Protein AF-A0A7C3KW05-F1 (afdb_monomer)

Structure (mmCIF, N/CA/C/O backbone):
data_AF-A0A7C3KW05-F1
#
_entry.id   AF-A0A7C3KW05-F1
#
loop_
_atom_site.group_PDB
_atom_site.id
_atom_site.type_symbol
_atom_site.label_atom_id
_atom_site.label_alt_id
_atom_site.label_comp_id
_atom_site.label_asym_id
_atom_site.label_entity_id
_atom_site.label_seq_id
_atom_site.pdbx_PDB_ins_code
_atom_site.Cartn_x
_atom_site.Cartn_y
_atom_site.Cartn_z
_atom_site.occupancy
_atom_site.B_iso_or_equiv
_atom_site.auth_seq_id
_atom_site.auth_comp_id
_atom_site.auth_asym_id
_atom_site.auth_atom_id
_atom_site.pdbx_PDB_model_num
ATOM 1 N N . ASN A 1 1 ? 26.009 -0.342 -23.716 1.00 66.12 1 ASN A N 1
ATOM 2 C CA . ASN A 1 1 ? 24.899 -1.171 -24.234 1.00 66.12 1 ASN A CA 1
ATOM 3 C C . ASN A 1 1 ? 24.280 -1.930 -23.082 1.00 66.12 1 ASN A C 1
ATOM 5 O O . ASN A 1 1 ? 25.010 -2.609 -22.369 1.00 66.12 1 ASN A O 1
ATOM 9 N N . GLY A 1 2 ? 22.978 -1.754 -22.867 1.00 68.50 2 GLY A N 1
ATOM 10 C CA . GLY A 1 2 ? 22.222 -2.475 -21.844 1.00 68.50 2 GLY A CA 1
ATOM 11 C C . GLY A 1 2 ? 21.650 -3.770 -22.413 1.00 68.50 2 GLY A C 1
ATOM 12 O O . GLY A 1 2 ? 21.321 -3.830 -23.600 1.00 68.50 2 GLY A O 1
ATOM 13 N N . ARG A 1 3 ? 21.542 -4.808 -21.581 1.00 71.31 3 ARG A N 1
ATOM 14 C CA . ARG A 1 3 ? 20.824 -6.042 -21.913 1.00 71.31 3 ARG A CA 1
ATOM 15 C C . ARG A 1 3 ? 19.870 -6.401 -20.783 1.00 71.31 3 ARG A C 1
ATOM 17 O O . ARG A 1 3 ? 20.248 -6.315 -19.619 1.00 71.31 3 ARG A O 1
ATOM 24 N N . TYR A 1 4 ? 18.662 -6.818 -21.134 1.00 70.81 4 TYR A N 1
ATOM 25 C CA . TYR A 1 4 ? 17.689 -7.379 -20.206 1.00 70.81 4 TYR A CA 1
ATOM 26 C C . TYR A 1 4 ? 16.946 -8.513 -20.907 1.00 70.81 4 TYR A C 1
ATOM 28 O O . TYR A 1 4 ? 16.178 -8.268 -21.835 1.00 70.81 4 TYR A O 1
ATOM 36 N N . ARG A 1 5 ? 17.186 -9.754 -20.466 1.00 75.31 5 ARG A N 1
ATOM 37 C CA . ARG A 1 5 ? 16.719 -10.965 -21.162 1.00 75.31 5 ARG A CA 1
ATOM 38 C C . ARG A 1 5 ? 17.145 -10.938 -22.643 1.00 75.31 5 ARG A C 1
ATOM 40 O O . ARG A 1 5 ? 18.327 -10.744 -22.921 1.00 75.31 5 ARG A O 1
ATOM 47 N N . GLU A 1 6 ? 16.213 -11.110 -23.575 1.00 78.69 6 GLU A N 1
ATOM 48 C CA . GLU A 1 6 ? 16.423 -11.024 -25.023 1.00 78.69 6 GLU A CA 1
ATOM 49 C C . GLU A 1 6 ? 16.608 -9.595 -25.563 1.00 78.69 6 GLU A C 1
ATOM 51 O O . GLU A 1 6 ? 17.027 -9.421 -26.707 1.00 78.69 6 GLU A O 1
ATOM 56 N N . LEU A 1 7 ? 16.328 -8.561 -24.764 1.00 78.31 7 LEU A N 1
ATOM 57 C CA . LEU A 1 7 ? 16.414 -7.173 -25.210 1.00 78.31 7 LEU A CA 1
ATOM 58 C C . LEU A 1 7 ? 17.849 -6.661 -25.092 1.00 78.31 7 LEU A C 1
ATOM 60 O O . LEU A 1 7 ? 18.446 -6.683 -24.014 1.00 78.31 7 LEU A O 1
ATOM 64 N N . ALA A 1 8 ? 18.384 -6.138 -26.192 1.00 80.75 8 ALA A N 1
ATOM 65 C CA . ALA A 1 8 ? 19.616 -5.360 -26.218 1.00 80.75 8 ALA A CA 1
ATOM 66 C C . ALA A 1 8 ? 19.289 -3.933 -26.666 1.00 80.75 8 ALA A C 1
ATOM 68 O O . ALA A 1 8 ? 18.561 -3.746 -27.637 1.00 80.75 8 ALA A O 1
ATOM 69 N N . SER A 1 9 ? 19.824 -2.933 -25.966 1.00 78.31 9 SER A N 1
ATOM 70 C CA . SER A 1 9 ? 19.594 -1.528 -26.307 1.00 78.31 9 SER A CA 1
ATOM 71 C C . SER A 1 9 ? 20.874 -0.696 -26.209 1.00 78.31 9 SER A C 1
ATOM 73 O O . SER A 1 9 ? 21.772 -0.955 -25.390 1.00 78.31 9 SER A O 1
ATOM 75 N N . THR A 1 10 ? 20.957 0.304 -27.079 1.00 84.38 10 THR A N 1
ATOM 76 C CA . THR A 1 10 ? 21.971 1.359 -27.084 1.00 84.38 10 THR A CA 1
ATOM 77 C C . THR A 1 10 ? 21.323 2.678 -26.639 1.00 84.38 10 THR A C 1
ATOM 79 O O . THR A 1 10 ? 20.094 2.772 -26.629 1.00 84.38 10 THR A O 1
ATOM 82 N N . PRO A 1 11 ? 22.096 3.705 -26.243 1.00 80.38 11 PRO A N 1
ATOM 83 C CA . PRO A 1 11 ? 21.529 5.009 -25.885 1.00 80.38 11 PRO A CA 1
ATOM 84 C C . PRO A 1 11 ? 20.647 5.625 -26.982 1.00 80.38 11 PRO A C 1
ATOM 86 O O . PRO A 1 11 ? 19.688 6.318 -26.668 1.00 80.38 11 PRO A O 1
ATOM 89 N N . GLU A 1 12 ? 20.923 5.332 -28.253 1.00 83.06 12 GLU A N 1
ATOM 90 C CA . GLU A 1 12 ? 20.128 5.788 -29.401 1.00 83.06 12 GLU A CA 1
ATOM 91 C C . GLU A 1 12 ? 18.726 5.156 -29.437 1.00 83.06 12 GLU A C 1
ATOM 93 O O . GLU A 1 12 ? 17.801 5.743 -29.988 1.00 83.06 12 GLU A O 1
ATOM 98 N N . GLY A 1 13 ? 18.554 3.973 -28.837 1.00 82.88 13 GLY A N 1
ATOM 99 C CA . GLY A 1 13 ? 17.264 3.292 -28.693 1.00 82.88 13 GLY A CA 1
ATOM 100 C C . GLY A 1 13 ? 16.519 3.636 -27.400 1.00 82.88 13 GLY A C 1
ATOM 101 O O . GLY A 1 13 ? 15.519 2.990 -27.081 1.00 82.88 13 GLY A O 1
ATOM 102 N N . PHE A 1 14 ? 17.011 4.593 -26.611 1.00 84.94 14 PHE A N 1
ATOM 103 C CA . PHE A 1 14 ? 16.358 5.008 -25.375 1.00 84.94 14 PHE A CA 1
ATOM 104 C C . PHE A 1 14 ? 15.129 5.872 -25.676 1.00 84.94 14 PHE A C 1
ATOM 106 O O . PHE A 1 14 ? 15.232 6.902 -26.334 1.00 84.94 14 PHE A O 1
ATOM 113 N N . VAL A 1 15 ? 13.970 5.458 -25.160 1.00 85.50 15 VAL A N 1
ATOM 114 C CA . VAL A 1 15 ? 12.700 6.178 -25.343 1.00 85.50 15 VAL A CA 1
ATOM 115 C C . VAL A 1 15 ? 12.350 6.977 -24.091 1.00 85.50 15 VAL A C 1
ATOM 117 O O . VAL A 1 15 ? 12.180 8.189 -24.144 1.00 85.50 15 VAL A O 1
ATOM 120 N N . ILE A 1 16 ? 12.233 6.288 -22.955 1.00 88.19 16 ILE A N 1
ATOM 121 C CA . ILE A 1 16 ? 11.897 6.879 -21.662 1.00 88.19 16 ILE A CA 1
ATOM 122 C C . ILE A 1 16 ? 12.348 5.944 -20.537 1.00 88.19 16 ILE A C 1
ATOM 124 O O . ILE A 1 16 ? 12.272 4.721 -20.661 1.00 88.19 16 ILE A O 1
ATOM 128 N N . GLY A 1 17 ? 12.793 6.522 -19.425 1.00 89.38 17 GLY A N 1
ATOM 129 C CA . GLY A 1 17 ? 13.007 5.839 -18.154 1.00 89.38 17 GLY A CA 1
ATOM 130 C C . GLY A 1 17 ? 12.065 6.412 -17.105 1.00 89.38 17 GLY A C 1
ATOM 131 O O . GLY A 1 17 ? 11.957 7.631 -16.983 1.00 89.38 17 GLY A O 1
ATOM 132 N N . ILE A 1 18 ? 11.378 5.548 -16.361 1.00 90.50 18 ILE A N 1
ATOM 133 C CA . ILE A 1 18 ? 10.452 5.957 -15.300 1.00 90.50 18 ILE A CA 1
ATOM 134 C C . ILE A 1 18 ? 10.656 5.130 -14.036 1.00 90.50 18 ILE A C 1
ATOM 136 O O . ILE A 1 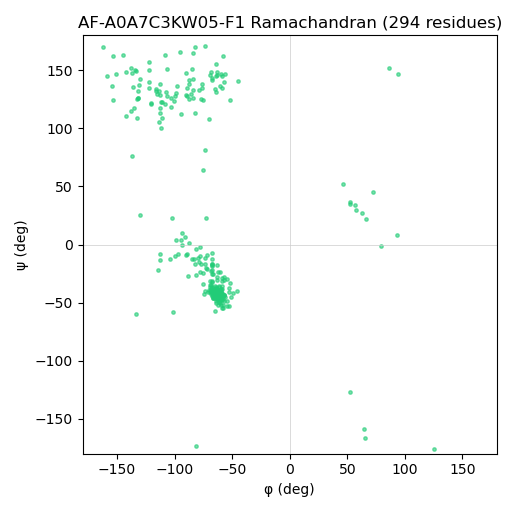18 ? 11.007 3.951 -14.097 1.00 90.50 18 ILE A O 1
ATOM 140 N N . GLU A 1 19 ? 10.371 5.742 -12.893 1.00 88.94 19 GLU A N 1
ATOM 141 C CA . GLU A 1 19 ? 10.299 5.081 -11.595 1.00 88.94 19 GLU A CA 1
ATOM 142 C C . GLU A 1 19 ? 9.037 5.510 -10.844 1.00 88.94 19 GLU A C 1
ATOM 144 O O . GLU A 1 19 ? 8.598 6.655 -10.949 1.00 88.94 19 GLU A O 1
ATOM 149 N N . GLU A 1 20 ? 8.496 4.613 -10.016 1.00 86.75 20 GLU A N 1
ATOM 150 C CA . GLU A 1 20 ? 7.326 4.890 -9.165 1.00 86.75 20 GLU A CA 1
ATOM 151 C C . GLU A 1 20 ? 7.548 6.087 -8.225 1.00 86.75 20 GLU A C 1
ATOM 153 O O . GLU A 1 20 ? 6.610 6.814 -7.917 1.00 86.75 20 GLU A O 1
ATOM 158 N N . SER A 1 21 ? 8.799 6.355 -7.844 1.00 86.25 21 SER A N 1
ATOM 159 C CA . SER A 1 21 ? 9.205 7.481 -6.996 1.00 86.25 21 SER A CA 1
ATOM 160 C C . SER A 1 21 ? 9.158 8.858 -7.684 1.00 86.25 21 SER A C 1
ATOM 162 O O . SER A 1 21 ? 9.839 9.784 -7.247 1.00 86.25 21 SER A O 1
ATOM 164 N N . HIS A 1 22 ? 8.360 9.010 -8.747 1.00 88.19 22 HIS A N 1
ATOM 165 C CA . HIS A 1 22 ? 8.251 10.213 -9.587 1.00 88.19 22 HIS A CA 1
ATOM 166 C C . HIS A 1 22 ? 9.551 10.578 -10.321 1.00 88.19 22 HIS A C 1
ATOM 168 O O . HIS A 1 22 ? 9.797 11.741 -10.640 1.00 88.19 22 HIS A O 1
ATOM 174 N N . GLY A 1 23 ? 10.398 9.583 -10.592 1.00 90.75 23 GLY A N 1
ATOM 175 C CA . GLY A 1 23 ? 11.596 9.759 -11.404 1.00 90.75 23 GLY A CA 1
ATOM 176 C C . GLY A 1 23 ? 11.283 9.603 -12.885 1.00 90.75 23 GLY A C 1
ATOM 177 O O . GLY A 1 23 ? 10.707 8.591 -13.274 1.00 90.75 23 GLY A O 1
ATOM 178 N N . TYR A 1 24 ? 11.703 10.567 -13.701 1.00 91.50 24 TYR A N 1
ATOM 179 C CA . TYR A 1 24 ? 11.550 10.534 -15.155 1.00 91.50 24 TYR A CA 1
ATOM 180 C C . TYR A 1 24 ? 12.883 10.846 -15.823 1.00 91.50 24 TYR A C 1
ATOM 182 O O . TYR A 1 24 ? 13.634 11.697 -15.353 1.00 91.50 24 TYR A O 1
ATOM 190 N N . LEU A 1 25 ? 13.164 10.167 -16.928 1.00 91.38 25 LEU A N 1
ATOM 191 C CA . LEU A 1 25 ? 14.308 10.428 -17.785 1.00 91.38 25 LEU A CA 1
ATOM 192 C C . LEU A 1 25 ? 13.856 10.351 -19.242 1.00 91.38 25 LEU A C 1
ATOM 194 O O . LEU A 1 25 ? 13.456 9.290 -19.716 1.00 91.38 25 LEU A O 1
ATOM 198 N N . LEU A 1 26 ? 13.917 11.484 -19.937 1.00 88.00 26 LEU A N 1
ATOM 199 C CA . LEU A 1 26 ? 13.461 11.624 -21.328 1.00 88.00 26 LEU A CA 1
ATOM 200 C C . LEU A 1 26 ? 14.596 11.920 -22.301 1.00 88.00 26 LEU A C 1
ATOM 202 O O . LEU A 1 26 ? 14.472 11.674 -23.495 1.00 88.00 26 LEU A O 1
ATOM 206 N N . VAL A 1 27 ? 15.705 12.450 -21.792 1.00 83.56 27 VAL A N 1
ATOM 207 C CA . VAL A 1 27 ? 16.853 12.839 -22.603 1.00 83.56 27 VAL A CA 1
ATOM 208 C C . VAL A 1 27 ? 17.993 11.874 -22.291 1.00 83.56 27 VAL A C 1
ATOM 210 O O . VAL A 1 27 ? 18.570 11.978 -21.214 1.00 83.56 27 VAL A O 1
ATOM 213 N N . PRO A 1 28 ? 18.375 10.962 -23.203 1.00 80.56 28 PRO A N 1
ATOM 214 C CA . PRO A 1 28 ? 19.408 9.957 -22.927 1.00 80.56 28 PRO A CA 1
ATOM 215 C C . PRO A 1 28 ? 20.798 10.548 -22.644 1.00 80.56 28 PRO A C 1
ATOM 217 O O . PRO A 1 28 ? 21.661 9.869 -22.089 1.00 80.56 28 PRO A O 1
ATOM 220 N N . GLY A 1 29 ? 21.028 11.812 -23.022 1.00 83.38 29 GLY A N 1
ATOM 221 C CA . GLY A 1 29 ? 22.242 12.557 -22.679 1.00 83.38 29 GLY A CA 1
ATOM 222 C C . GLY A 1 29 ? 22.327 12.957 -21.201 1.00 83.38 29 GLY A C 1
ATOM 223 O O . GLY A 1 29 ? 23.425 13.188 -20.698 1.00 83.38 29 GLY A O 1
ATOM 224 N N . ILE A 1 30 ? 21.194 13.001 -20.495 1.00 84.12 30 ILE A N 1
ATOM 225 C CA . ILE A 1 30 ? 21.138 13.220 -19.052 1.00 84.12 30 ILE A CA 1
ATOM 226 C C . ILE A 1 30 ? 21.215 11.845 -18.383 1.00 84.12 30 ILE A C 1
ATOM 228 O O . ILE A 1 30 ? 20.490 10.920 -18.734 1.00 84.12 30 ILE A O 1
ATOM 232 N N . ARG A 1 31 ? 22.139 11.678 -17.435 1.00 82.50 31 ARG A N 1
ATOM 233 C CA . ARG A 1 31 ? 22.335 10.411 -16.703 1.00 82.50 31 ARG A CA 1
ATOM 234 C C . ARG A 1 31 ? 21.733 10.440 -15.299 1.00 82.50 31 ARG A C 1
ATOM 236 O O . ARG A 1 31 ? 22.161 9.684 -14.433 1.00 82.50 31 ARG A O 1
ATOM 243 N N . ASP A 1 32 ? 20.764 11.321 -15.096 1.00 86.62 32 ASP A N 1
ATOM 244 C CA . ASP A 1 32 ? 20.040 11.519 -13.847 1.00 86.62 32 ASP A CA 1
ATOM 245 C C . ASP A 1 32 ? 18.577 11.868 -14.148 1.00 86.62 32 ASP A C 1
ATOM 247 O O . ASP A 1 32 ? 18.234 12.224 -15.276 1.00 86.62 32 ASP A O 1
ATOM 251 N N . LYS A 1 33 ? 17.703 11.747 -13.155 1.00 88.50 33 LYS A N 1
ATOM 252 C CA . LYS A 1 33 ? 16.288 12.096 -13.289 1.00 88.50 33 LYS A CA 1
ATOM 253 C C . LYS A 1 33 ? 16.144 13.578 -13.632 1.00 88.50 33 LYS A C 1
ATOM 255 O O . LYS A 1 33 ? 16.770 14.429 -13.007 1.00 88.50 33 LYS A O 1
ATOM 260 N N . ASP A 1 34 ? 15.256 13.881 -14.572 1.00 88.75 34 ASP A N 1
ATOM 261 C CA . ASP A 1 34 ? 14.937 15.245 -14.979 1.00 88.75 34 ASP A CA 1
ATOM 262 C C . ASP A 1 34 ? 13.419 15.462 -15.046 1.00 88.75 34 ASP A C 1
ATOM 264 O O . ASP A 1 34 ? 12.719 14.977 -15.940 1.00 88.75 34 ASP A O 1
ATOM 268 N N . ALA A 1 35 ? 12.912 16.232 -14.084 1.00 89.81 35 ALA A N 1
ATOM 269 C CA . ALA A 1 35 ? 11.508 16.616 -14.029 1.00 89.81 35 ALA A CA 1
ATOM 270 C C . ALA A 1 35 ? 11.145 17.699 -15.061 1.00 89.81 35 ALA A C 1
ATOM 272 O O . ALA A 1 35 ? 9.980 17.787 -15.448 1.00 89.81 35 ALA A O 1
ATOM 273 N N . ALA A 1 36 ? 12.104 18.511 -15.526 1.00 90.12 36 ALA A N 1
ATOM 274 C CA . ALA A 1 36 ? 11.835 19.601 -16.463 1.00 90.12 36 ALA A CA 1
ATOM 275 C C . ALA A 1 36 ? 11.409 19.062 -17.834 1.00 90.12 36 ALA A C 1
ATOM 277 O O . ALA A 1 36 ? 10.406 19.514 -18.390 1.00 90.12 36 ALA A O 1
ATOM 278 N N . GLY A 1 37 ? 12.101 18.033 -18.337 1.00 88.50 37 GLY A N 1
ATOM 279 C CA . GLY A 1 37 ? 11.685 17.334 -19.553 1.00 88.50 37 GLY A CA 1
ATOM 280 C C . GLY A 1 37 ? 10.266 16.764 -19.443 1.00 88.50 37 GLY A C 1
ATOM 281 O O . GLY A 1 37 ? 9.459 16.918 -20.361 1.00 88.50 37 GLY A O 1
ATOM 282 N N . ALA A 1 38 ? 9.928 16.151 -18.303 1.00 90.00 38 ALA A N 1
ATOM 283 C CA . ALA A 1 38 ? 8.599 15.577 -18.084 1.00 90.00 38 ALA A CA 1
ATOM 284 C C . ALA A 1 38 ? 7.515 16.661 -18.023 1.00 90.00 38 ALA A C 1
ATOM 286 O O . ALA A 1 38 ? 6.444 16.501 -18.612 1.00 90.00 38 ALA A O 1
ATOM 287 N N . ALA A 1 39 ? 7.809 17.791 -17.377 1.00 92.62 39 ALA A N 1
ATOM 288 C CA . ALA A 1 39 ? 6.918 18.943 -17.324 1.00 92.62 39 ALA A CA 1
ATOM 289 C C . ALA A 1 39 ? 6.649 19.536 -18.717 1.00 92.62 39 ALA A C 1
ATOM 291 O O . ALA A 1 39 ? 5.508 19.892 -19.012 1.00 92.62 39 ALA A O 1
ATOM 292 N N . LEU A 1 40 ? 7.660 19.595 -19.592 1.00 93.31 40 LEU A N 1
ATOM 293 C CA . LEU A 1 40 ? 7.495 20.081 -20.964 1.00 93.31 40 LEU A CA 1
ATOM 294 C C . LEU A 1 40 ? 6.564 19.176 -21.784 1.00 93.31 40 LEU A C 1
ATOM 296 O O . LEU A 1 40 ? 5.648 19.678 -22.436 1.00 93.31 40 LEU A O 1
ATOM 300 N N . LEU A 1 41 ? 6.740 17.852 -21.708 1.00 91.56 41 LEU A N 1
ATOM 301 C CA . LEU A 1 41 ? 5.837 16.909 -22.378 1.00 91.56 41 LEU A CA 1
ATOM 302 C C . LEU A 1 41 ? 4.408 16.999 -21.831 1.00 91.56 41 LEU A C 1
ATOM 304 O O . LEU A 1 41 ? 3.450 16.979 -22.602 1.00 91.56 41 LEU A O 1
ATOM 308 N N . LEU A 1 42 ? 4.246 17.150 -20.513 1.00 93.38 42 LEU A N 1
ATOM 309 C CA . LEU A 1 42 ? 2.929 17.371 -19.914 1.00 93.38 42 LEU A CA 1
ATOM 310 C C . LEU A 1 42 ? 2.292 18.679 -20.399 1.00 93.38 42 LEU A C 1
ATOM 312 O O . LEU A 1 42 ? 1.096 18.691 -20.686 1.00 93.38 42 LEU A O 1
ATOM 316 N N . ALA A 1 43 ? 3.063 19.760 -20.546 1.00 96.19 43 ALA A N 1
ATOM 317 C CA . ALA A 1 43 ? 2.569 21.024 -21.092 1.00 96.19 43 ALA A CA 1
ATOM 318 C C . ALA A 1 43 ? 2.124 20.885 -22.559 1.00 96.19 43 ALA A C 1
ATOM 320 O O . ALA A 1 43 ? 1.090 21.433 -22.951 1.00 96.19 43 ALA A O 1
ATOM 321 N N . GLU A 1 44 ? 2.852 20.107 -23.361 1.00 96.12 44 GLU A N 1
ATOM 322 C CA . GLU A 1 44 ? 2.462 19.800 -24.737 1.00 96.12 44 GLU A CA 1
ATOM 323 C C . GLU A 1 44 ? 1.162 18.982 -24.798 1.00 96.12 44 GLU A C 1
ATOM 325 O O . GLU A 1 44 ? 0.250 19.326 -25.558 1.00 96.12 44 GLU A O 1
ATOM 330 N N . ILE A 1 45 ? 1.029 17.949 -23.959 1.00 96.19 45 ILE A N 1
ATOM 331 C CA . ILE A 1 45 ? -0.209 17.166 -23.838 1.00 96.19 45 ILE A CA 1
ATOM 332 C C . ILE A 1 45 ? -1.367 18.077 -23.410 1.00 96.19 45 ILE A C 1
ATOM 334 O O . ILE A 1 45 ? -2.425 18.045 -24.036 1.00 96.19 45 ILE A O 1
ATOM 338 N N . ALA A 1 46 ? -1.163 18.939 -22.409 1.00 97.25 46 ALA A N 1
ATOM 339 C CA . ALA A 1 46 ? -2.175 19.887 -21.947 1.00 97.25 46 ALA A CA 1
ATOM 340 C C . ALA A 1 46 ? -2.650 20.816 -23.074 1.00 97.25 46 ALA A C 1
ATOM 342 O O . ALA A 1 46 ? -3.852 21.026 -23.239 1.00 97.25 46 ALA A O 1
ATOM 343 N N . SER A 1 47 ? -1.717 21.347 -23.871 1.00 98.06 47 SER A N 1
ATOM 344 C CA . SER A 1 47 ? -2.019 22.211 -25.017 1.00 98.06 47 SER A CA 1
ATOM 345 C C . SER A 1 47 ? -2.877 21.488 -26.061 1.00 98.06 47 SER A C 1
ATOM 347 O O . SER A 1 47 ? -3.918 22.002 -26.479 1.00 98.06 47 SER A O 1
ATOM 349 N N . ARG A 1 48 ? -2.502 20.252 -26.423 1.00 98.12 48 ARG A N 1
ATOM 350 C CA . ARG A 1 48 ? -3.256 19.422 -27.377 1.00 98.12 48 ARG A CA 1
ATOM 351 C C . ARG A 1 48 ? -4.652 19.072 -26.864 1.00 98.12 48 ARG A C 1
ATOM 353 O O . ARG A 1 48 ? -5.617 19.196 -27.613 1.00 98.12 48 ARG A O 1
ATOM 360 N N . LEU A 1 49 ? -4.775 18.670 -25.598 1.00 98.06 49 LEU A N 1
ATOM 361 C CA . LEU A 1 49 ? -6.065 18.342 -24.986 1.00 98.06 49 LEU A CA 1
ATOM 362 C C . LEU A 1 49 ? -6.978 19.569 -24.912 1.00 98.06 49 LEU A C 1
ATOM 364 O O . LEU A 1 49 ? -8.149 19.483 -25.280 1.00 98.06 49 LEU A O 1
ATOM 368 N N . LYS A 1 50 ? -6.430 20.737 -24.555 1.00 97.69 50 LYS A N 1
ATOM 369 C CA . LYS A 1 50 ? -7.173 22.002 -24.552 1.00 97.69 50 LYS A CA 1
ATOM 370 C C . LYS A 1 50 ? -7.707 22.355 -25.942 1.00 97.69 50 LYS A C 1
ATOM 372 O O . LYS A 1 50 ? -8.865 22.745 -26.053 1.00 97.69 50 LYS A O 1
ATOM 377 N N . ALA A 1 51 ? -6.903 22.182 -26.994 1.00 98.12 51 ALA A N 1
ATOM 378 C CA . ALA A 1 51 ? -7.345 22.399 -28.376 1.00 98.12 51 ALA A CA 1
ATOM 379 C C . ALA A 1 51 ? -8.482 21.446 -28.802 1.00 98.12 51 ALA A C 1
ATOM 381 O O . ALA A 1 51 ? -9.260 21.778 -29.691 1.00 98.12 51 ALA A O 1
ATOM 382 N N . GLN A 1 52 ? -8.602 20.286 -28.150 1.00 97.50 52 GLN A N 1
ATOM 383 C CA . GLN A 1 52 ? -9.666 19.298 -28.365 1.00 97.50 52 GLN A CA 1
ATOM 384 C C . GLN A 1 52 ? -10.864 19.475 -27.417 1.00 97.50 52 GLN A C 1
ATOM 386 O O . GLN A 1 52 ? -11.802 18.684 -27.480 1.00 97.50 52 GLN A O 1
ATOM 391 N N . GLY A 1 53 ? -10.836 20.461 -26.512 1.00 97.69 53 GLY A N 1
ATOM 392 C CA . GLY A 1 53 ? -11.857 20.620 -25.474 1.00 97.69 53 GLY A CA 1
ATOM 393 C C . GLY A 1 53 ? -11.886 19.485 -24.442 1.00 97.69 53 GLY A C 1
ATOM 394 O O . GLY A 1 53 ? -12.915 19.286 -23.808 1.00 97.69 53 GLY A O 1
ATOM 395 N N . LYS A 1 54 ? -10.783 18.739 -24.282 1.00 97.25 54 LYS A N 1
ATOM 396 C CA . LYS A 1 54 ? -10.647 17.613 -23.345 1.00 97.25 54 LYS A CA 1
ATOM 397 C C . LYS A 1 54 ? -9.779 17.972 -22.138 1.00 97.25 54 LYS A C 1
ATOM 399 O O . LYS A 1 54 ? -8.842 18.765 -22.230 1.00 97.25 54 LYS A O 1
ATOM 404 N N . SER A 1 55 ? -10.050 17.325 -21.011 1.00 96.88 55 SER A N 1
ATOM 405 C CA . SER A 1 55 ? -9.249 17.372 -19.785 1.00 96.88 55 SER A CA 1
ATOM 406 C C . SER A 1 55 ? -8.253 16.207 -19.684 1.00 96.88 55 SER A C 1
ATOM 408 O O . SER A 1 55 ? -8.375 15.186 -20.362 1.00 96.88 55 SER A O 1
ATOM 410 N N . PHE A 1 56 ? -7.280 16.323 -18.771 1.00 96.56 56 PHE A N 1
ATOM 411 C CA . PHE A 1 56 ? -6.373 15.218 -18.434 1.00 96.56 56 PHE A CA 1
ATOM 412 C C . PHE A 1 56 ? -7.107 13.990 -17.894 1.00 96.56 56 PHE A C 1
ATOM 414 O O . PHE A 1 56 ? -6.723 12.871 -18.219 1.00 96.56 56 PHE A O 1
ATOM 421 N N . SER A 1 57 ? -8.156 14.190 -17.089 1.00 95.56 57 SER A N 1
ATOM 422 C CA . SER A 1 57 ? -8.929 13.078 -16.530 1.00 95.56 57 SER A CA 1
ATOM 423 C C . SER A 1 57 ? -9.640 12.297 -17.630 1.00 95.56 57 SER A C 1
ATOM 425 O O . SER A 1 57 ? -9.596 11.074 -17.627 1.00 95.56 57 SER A O 1
ATOM 427 N N . GLU A 1 58 ? -10.236 12.984 -18.607 1.00 95.69 58 GLU A N 1
ATOM 428 C CA . GLU A 1 58 ? -10.882 12.325 -19.750 1.00 95.69 58 GLU A CA 1
ATOM 429 C C . GLU A 1 58 ? -9.867 11.603 -20.638 1.00 95.69 58 GLU A C 1
ATOM 431 O O . GLU A 1 58 ? -10.128 10.492 -21.092 1.00 95.69 58 GLU A O 1
ATOM 436 N N . HIS A 1 59 ? -8.686 12.191 -20.856 1.00 96.44 59 HIS A N 1
ATO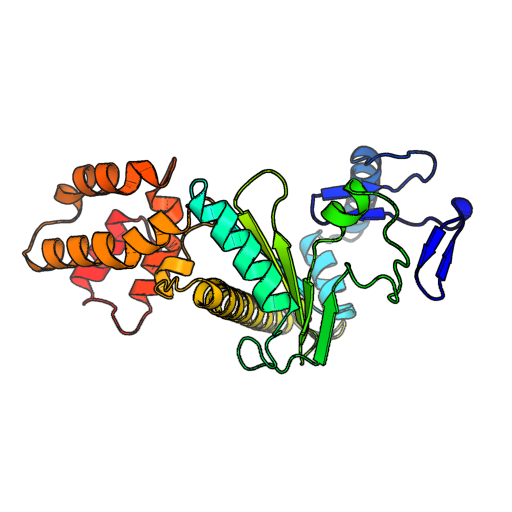M 437 C CA . HIS A 1 59 ? -7.624 11.520 -21.602 1.00 96.44 59 HIS A CA 1
ATOM 438 C C . HIS A 1 59 ? -7.104 10.273 -20.877 1.00 96.44 59 HIS A C 1
ATOM 440 O O . HIS A 1 59 ? -6.875 9.238 -21.498 1.00 96.44 59 HIS A O 1
ATOM 446 N N . LEU A 1 60 ? -6.954 10.345 -19.554 1.00 95.62 60 LEU A N 1
ATOM 447 C CA . LEU A 1 60 ? -6.564 9.203 -18.739 1.00 95.62 60 LEU A CA 1
ATOM 448 C C . LEU A 1 60 ? -7.651 8.114 -18.743 1.00 95.62 60 LEU A C 1
ATOM 450 O O . LEU A 1 60 ? -7.332 6.929 -18.834 1.00 95.62 60 LEU A O 1
ATOM 454 N N . ASP A 1 61 ? -8.930 8.495 -18.708 1.00 95.94 61 ASP A N 1
ATOM 455 C CA . ASP A 1 61 ? -10.048 7.570 -18.904 1.00 95.94 61 ASP A CA 1
ATOM 456 C C . ASP A 1 61 ? -9.965 6.872 -20.271 1.00 95.94 61 ASP A C 1
ATOM 458 O O . ASP A 1 61 ? -10.149 5.659 -20.336 1.00 95.94 61 ASP A O 1
ATOM 462 N N . ASP A 1 62 ? -9.641 7.599 -21.348 1.00 95.69 62 ASP A N 1
ATOM 463 C CA . ASP A 1 62 ? -9.450 7.024 -22.689 1.00 95.69 62 ASP A CA 1
ATOM 464 C C . ASP A 1 62 ? -8.316 5.981 -22.703 1.00 95.69 62 ASP A C 1
ATOM 466 O O . ASP A 1 62 ? -8.498 4.885 -23.239 1.00 95.69 62 ASP A O 1
ATOM 470 N N . ILE A 1 63 ? -7.187 6.270 -22.044 1.00 96.19 63 ILE A N 1
ATOM 471 C CA . ILE A 1 63 ? -6.070 5.322 -21.876 1.00 96.19 63 ILE A CA 1
ATOM 472 C C . ILE A 1 63 ? -6.542 4.066 -21.135 1.00 96.19 63 ILE A C 1
ATOM 474 O O . ILE A 1 63 ? -6.277 2.949 -21.577 1.00 96.19 63 ILE A O 1
ATOM 478 N N . TYR A 1 64 ? -7.274 4.214 -20.030 1.00 96.75 64 TYR A N 1
ATOM 479 C CA . TYR A 1 64 ? -7.759 3.058 -19.273 1.00 96.75 64 TYR A CA 1
ATOM 480 C C . TYR A 1 64 ? -8.834 2.255 -20.009 1.00 96.75 64 TYR A C 1
ATOM 482 O O . TYR A 1 64 ? -8.897 1.036 -19.848 1.00 96.75 64 TYR A O 1
ATOM 490 N N . ARG A 1 65 ? -9.664 2.891 -20.842 1.00 96.38 65 ARG A N 1
ATOM 491 C CA . ARG A 1 65 ? -10.593 2.177 -21.732 1.00 96.38 65 ARG A CA 1
ATOM 492 C C . ARG A 1 65 ? -9.837 1.325 -22.747 1.00 96.38 65 ARG A C 1
ATOM 494 O O . ARG A 1 65 ? -10.226 0.184 -22.994 1.00 96.38 65 ARG A O 1
ATOM 501 N N . GLU A 1 66 ? -8.776 1.877 -23.331 1.00 96.56 66 GLU A N 1
ATOM 502 C CA . GLU A 1 66 ? -7.994 1.223 -24.382 1.00 96.56 66 GLU A CA 1
ATOM 503 C C . GLU A 1 66 ? -7.091 0.106 -23.852 1.00 96.56 66 GLU A C 1
ATOM 505 O O . GLU A 1 66 ? -7.033 -0.962 -24.457 1.00 96.56 66 GLU A O 1
ATOM 510 N N . PHE A 1 67 ? -6.427 0.325 -22.717 1.00 96.06 67 PHE A N 1
ATOM 511 C CA . PHE A 1 67 ? -5.382 -0.572 -22.214 1.00 96.06 67 PHE A CA 1
ATOM 512 C C . PHE A 1 67 ? -5.747 -1.306 -20.918 1.00 96.06 67 PHE A C 1
ATOM 514 O O . PHE A 1 67 ? -5.038 -2.229 -20.523 1.00 96.06 67 PHE A O 1
ATOM 521 N N . GLY A 1 68 ? -6.870 -0.957 -20.288 1.00 96.56 68 GLY A N 1
ATOM 522 C CA . GLY A 1 68 ? -7.287 -1.493 -18.993 1.00 96.56 68 GLY A CA 1
ATOM 523 C C . GLY A 1 68 ? -6.835 -0.614 -17.828 1.00 96.56 68 GLY A C 1
ATOM 524 O O . GLY A 1 68 ? -5.782 0.026 -17.859 1.00 96.56 68 GLY A O 1
ATOM 525 N N . TYR A 1 69 ? -7.656 -0.564 -16.779 1.00 97.12 69 TYR A N 1
ATOM 526 C CA . TYR A 1 69 ? -7.310 0.138 -15.546 1.00 97.12 69 TYR A CA 1
ATOM 527 C C . TYR A 1 69 ? -6.306 -0.673 -14.727 1.00 97.12 69 TYR A C 1
ATOM 529 O O . TYR A 1 69 ? -6.500 -1.865 -14.518 1.00 97.12 69 TYR A O 1
ATOM 537 N N . VAL A 1 70 ? -5.258 -0.029 -14.217 1.00 96.81 70 VAL A N 1
ATOM 538 C CA . VAL A 1 70 ? -4.267 -0.675 -13.348 1.00 96.81 70 VAL A CA 1
ATOM 539 C C . VAL A 1 70 ? -4.240 0.052 -12.019 1.00 96.81 70 VAL A C 1
ATOM 541 O O . VAL A 1 70 ? -3.933 1.246 -11.967 1.00 96.81 70 VAL A O 1
ATOM 544 N N . ARG A 1 71 ? -4.509 -0.676 -10.932 1.00 97.31 71 ARG A N 1
ATOM 545 C CA . ARG A 1 71 ? -4.292 -0.155 -9.586 1.00 97.31 71 ARG A CA 1
ATOM 546 C C . ARG A 1 71 ? -2.926 -0.583 -9.094 1.00 97.31 71 ARG A C 1
ATOM 548 O O . ARG A 1 71 ? -2.716 -1.759 -8.815 1.00 97.31 71 ARG A O 1
ATOM 555 N N . ASN A 1 72 ? -2.036 0.390 -8.933 1.00 95.31 72 ASN A N 1
ATOM 556 C CA . ASN A 1 72 ? -0.758 0.238 -8.248 1.00 95.31 72 ASN A CA 1
ATOM 557 C C . ASN A 1 72 ? -0.763 1.082 -6.964 1.00 95.31 72 ASN A C 1
ATOM 559 O O . ASN A 1 72 ? -1.194 2.240 -6.991 1.00 95.31 72 ASN A O 1
ATOM 563 N N . PHE A 1 73 ? -0.344 0.502 -5.839 1.00 95.81 73 PHE A N 1
ATOM 564 C CA . PHE A 1 73 ? -0.125 1.235 -4.591 1.00 95.81 73 PHE A CA 1
ATOM 565 C C . PHE A 1 73 ? 0.914 0.548 -3.700 1.00 95.81 73 PHE A C 1
ATOM 567 O O . PHE A 1 73 ? 1.226 -0.633 -3.862 1.00 95.81 73 PHE A O 1
ATOM 574 N N . LEU A 1 74 ? 1.443 1.313 -2.749 1.00 96.00 74 LEU A N 1
ATOM 575 C CA . LEU A 1 74 ? 2.425 0.868 -1.771 1.00 96.00 74 LEU A CA 1
ATOM 576 C C . LEU A 1 74 ? 1.761 0.744 -0.397 1.00 96.00 74 LEU A C 1
ATOM 578 O O . LEU A 1 74 ? 1.122 1.692 0.051 1.00 96.00 74 LEU A O 1
ATOM 582 N N . VAL A 1 75 ? 1.977 -0.386 0.275 1.00 96.69 75 VAL A N 1
ATOM 583 C CA . VAL A 1 75 ? 1.771 -0.535 1.720 1.00 96.69 75 VAL A CA 1
ATOM 584 C C . VAL A 1 75 ? 3.132 -0.512 2.406 1.00 96.69 75 VAL A C 1
ATOM 586 O O . VAL A 1 75 ? 4.032 -1.275 2.048 1.00 96.69 75 VAL A O 1
ATOM 589 N N . SER A 1 76 ? 3.301 0.367 3.386 1.00 95.88 76 SER A N 1
ATOM 590 C CA . SER A 1 76 ? 4.513 0.467 4.200 1.00 95.88 76 SER A CA 1
ATOM 591 C C . SER A 1 76 ? 4.244 0.025 5.633 1.00 95.88 76 SER A C 1
ATOM 593 O O . SER A 1 76 ? 3.401 0.574 6.329 1.00 95.88 76 SER A O 1
ATOM 595 N N . THR A 1 77 ? 4.997 -0.966 6.105 1.00 96.06 77 THR A N 1
ATOM 596 C CA . THR A 1 77 ? 4.915 -1.448 7.489 1.00 96.06 77 THR A CA 1
ATOM 597 C C . THR A 1 77 ? 6.198 -1.100 8.226 1.00 96.06 77 THR A C 1
ATOM 599 O O . THR A 1 77 ? 7.213 -1.779 8.057 1.00 96.06 77 THR A O 1
ATOM 602 N N . VAL A 1 78 ? 6.155 -0.034 9.027 1.00 95.81 78 VAL A N 1
ATOM 603 C CA . VAL A 1 78 ? 7.245 0.375 9.926 1.00 95.81 78 VAL A CA 1
ATOM 604 C C . VAL A 1 78 ? 7.147 -0.416 11.227 1.00 95.81 78 VAL A C 1
ATOM 606 O O . VAL A 1 78 ? 6.071 -0.509 11.804 1.00 95.81 78 VAL A O 1
ATOM 609 N N . MET A 1 79 ? 8.260 -0.970 11.696 1.00 95.12 79 MET A N 1
ATOM 610 C CA . MET A 1 79 ? 8.375 -1.673 12.978 1.00 95.12 79 MET A CA 1
ATOM 611 C C . MET A 1 79 ? 9.446 -0.994 13.822 1.00 95.12 79 MET A C 1
ATOM 613 O O . MET A 1 79 ? 10.484 -0.610 13.290 1.00 95.12 79 MET A O 1
ATOM 617 N N . LEU A 1 80 ? 9.242 -0.843 15.125 1.00 93.00 80 LEU A N 1
ATOM 618 C CA . LEU A 1 80 ? 10.132 -0.025 15.952 1.00 93.00 80 LEU A CA 1
ATOM 619 C C . LEU A 1 80 ? 11.384 -0.780 16.439 1.00 93.00 80 LEU A C 1
ATOM 621 O O . LEU A 1 80 ? 11.352 -1.953 16.821 1.00 93.00 80 LEU A O 1
ATOM 625 N N . GLY A 1 81 ? 12.508 -0.058 16.470 1.00 91.50 81 GLY A N 1
ATOM 626 C CA . GLY A 1 81 ? 13.754 -0.478 17.116 1.00 91.50 81 GLY A CA 1
ATOM 627 C C . GLY A 1 81 ? 14.446 -1.706 16.508 1.00 91.50 81 GLY A C 1
ATOM 628 O O . GLY A 1 81 ? 14.143 -2.170 15.407 1.00 91.50 81 GLY A O 1
ATOM 629 N N . ALA A 1 82 ? 15.410 -2.256 17.253 1.00 92.19 82 ALA A N 1
ATOM 630 C CA . ALA A 1 82 ? 16.209 -3.411 16.827 1.00 92.19 82 ALA A CA 1
ATOM 631 C C . ALA A 1 82 ? 15.354 -4.667 16.573 1.00 92.19 82 ALA A C 1
ATOM 633 O O . ALA A 1 82 ? 15.607 -5.422 15.631 1.00 92.19 82 ALA A O 1
ATOM 634 N N . THR A 1 83 ? 14.301 -4.864 17.372 1.00 93.25 83 THR A N 1
ATOM 635 C CA . THR A 1 83 ? 13.327 -5.945 17.175 1.00 93.25 83 THR A CA 1
ATOM 636 C C . THR A 1 83 ? 12.623 -5.818 15.825 1.00 93.25 83 THR A C 1
ATOM 638 O O . THR A 1 83 ? 12.445 -6.829 15.142 1.00 93.25 83 THR A O 1
ATOM 641 N N . GLY A 1 84 ? 12.290 -4.596 15.394 1.00 94.94 84 GLY A N 1
ATOM 642 C CA . GLY A 1 84 ? 11.724 -4.327 14.074 1.00 94.94 84 GLY A CA 1
ATOM 643 C C . GLY A 1 84 ? 12.642 -4.760 12.929 1.00 94.94 84 GLY A C 1
ATOM 644 O O . GLY A 1 84 ? 12.201 -5.470 12.025 1.00 94.94 84 GLY A O 1
ATOM 645 N N . PHE A 1 85 ? 13.940 -4.444 12.999 1.00 94.69 85 PHE A N 1
ATOM 646 C CA . PHE A 1 85 ? 14.926 -4.921 12.015 1.00 94.69 85 PHE A CA 1
ATOM 647 C C . PHE A 1 85 ? 15.043 -6.450 11.991 1.00 94.69 85 PHE A C 1
ATOM 649 O O . PHE A 1 85 ? 15.100 -7.062 10.922 1.00 94.69 85 PHE A O 1
ATOM 656 N N . ALA A 1 86 ? 15.058 -7.093 13.162 1.00 95.31 86 ALA A N 1
ATOM 657 C CA . ALA A 1 86 ? 15.104 -8.550 13.252 1.00 95.31 86 ALA A CA 1
ATOM 658 C C . ALA A 1 86 ? 13.839 -9.209 12.673 1.00 95.31 86 ALA A C 1
ATOM 660 O O . ALA A 1 86 ? 13.936 -10.242 12.012 1.00 95.31 86 ALA A O 1
ATOM 661 N N . ARG A 1 87 ? 12.653 -8.622 12.890 1.00 96.56 87 ARG A N 1
ATOM 662 C CA . ARG A 1 87 ? 11.397 -9.074 12.269 1.00 96.56 87 ARG A CA 1
ATOM 663 C C . ARG A 1 87 ? 11.437 -8.912 10.751 1.00 96.56 87 ARG A C 1
ATOM 665 O O . ARG A 1 87 ? 11.164 -9.875 10.045 1.00 96.56 87 ARG A O 1
ATOM 672 N N . MET A 1 88 ? 11.845 -7.746 10.253 1.00 96.12 88 MET A N 1
ATOM 673 C CA . MET A 1 88 ? 11.959 -7.463 8.817 1.00 96.12 88 MET A CA 1
ATOM 674 C C . MET A 1 88 ? 12.835 -8.491 8.084 1.00 96.12 88 MET A C 1
ATOM 676 O O . MET A 1 88 ? 12.404 -9.058 7.083 1.00 96.12 88 MET A O 1
ATOM 680 N N . ARG A 1 89 ? 14.027 -8.797 8.618 1.00 95.06 89 ARG A N 1
ATOM 681 C CA . ARG A 1 89 ? 14.920 -9.815 8.033 1.00 95.06 89 ARG A CA 1
ATOM 682 C C . ARG A 1 89 ? 14.301 -11.211 8.054 1.00 95.06 89 ARG A C 1
ATOM 684 O O . ARG A 1 89 ? 14.273 -11.877 7.024 1.00 95.06 89 ARG A O 1
ATOM 691 N N . ARG A 1 90 ? 13.726 -11.621 9.192 1.00 97.31 90 ARG A N 1
ATOM 692 C CA . ARG A 1 90 ? 13.056 -12.927 9.320 1.00 97.31 90 ARG A CA 1
ATOM 693 C C . ARG A 1 90 ? 11.891 -13.087 8.348 1.00 97.31 90 ARG A C 1
ATOM 695 O O . ARG A 1 90 ? 11.724 -14.167 7.795 1.00 97.31 90 ARG A O 1
ATOM 702 N N . ILE A 1 91 ? 11.107 -12.031 8.123 1.00 97.94 91 ILE A N 1
ATOM 703 C CA . ILE A 1 91 ? 10.033 -12.014 7.122 1.00 97.94 91 ILE A CA 1
ATOM 704 C C . ILE A 1 91 ? 10.602 -12.330 5.735 1.00 97.94 91 ILE A C 1
ATOM 706 O O . ILE A 1 91 ? 10.140 -13.270 5.087 1.00 97.94 91 ILE A O 1
ATOM 710 N N . GLN A 1 92 ? 11.614 -11.570 5.306 1.00 96.94 92 GLN A N 1
ATOM 711 C CA . GLN A 1 92 ? 12.214 -11.697 3.978 1.00 96.94 92 GLN A CA 1
ATOM 712 C C . GLN A 1 92 ? 12.825 -13.093 3.769 1.00 96.94 92 GLN A C 1
ATOM 714 O O . GLN A 1 92 ? 12.569 -13.748 2.761 1.00 96.94 92 GLN A O 1
ATOM 719 N N . GLU A 1 93 ? 13.581 -13.591 4.750 1.00 97.25 93 GLU A N 1
ATOM 720 C CA . GLU A 1 93 ? 14.180 -14.932 4.730 1.00 97.25 93 GLU A CA 1
ATOM 721 C C . GLU A 1 93 ? 13.128 -16.047 4.730 1.00 97.25 93 GLU A C 1
ATOM 723 O O . GLU A 1 93 ? 13.272 -17.040 4.017 1.00 97.25 93 GLU A O 1
ATOM 728 N N . SER A 1 94 ? 12.062 -15.896 5.520 1.00 98.19 94 SER A N 1
ATOM 729 C CA . SER A 1 94 ? 10.987 -16.886 5.619 1.00 98.19 94 SER A CA 1
ATOM 730 C C . SER A 1 94 ? 10.214 -17.003 4.308 1.00 98.19 94 SER A C 1
ATOM 732 O O . SER A 1 94 ? 10.023 -18.113 3.820 1.00 98.19 94 SER A O 1
ATOM 734 N N . LEU A 1 95 ? 9.843 -15.875 3.695 1.00 98.12 95 LEU A N 1
ATOM 735 C CA . LEU A 1 95 ? 9.144 -15.850 2.406 1.00 98.12 95 LEU A CA 1
ATOM 736 C C . LEU A 1 95 ? 10.017 -16.333 1.245 1.00 98.12 95 LEU A C 1
ATOM 738 O O . LEU A 1 95 ? 9.504 -16.934 0.306 1.00 98.12 95 LEU A O 1
ATOM 742 N N . ARG A 1 96 ? 11.330 -16.095 1.311 1.00 97.12 96 ARG A N 1
ATOM 743 C CA . ARG A 1 96 ? 12.289 -16.625 0.336 1.00 97.12 96 ARG A CA 1
ATOM 744 C C . ARG A 1 96 ? 12.430 -18.145 0.443 1.00 97.12 96 ARG A C 1
ATOM 746 O O . ARG A 1 96 ? 12.486 -18.824 -0.576 1.00 97.12 96 ARG A O 1
ATOM 753 N N . ARG A 1 97 ? 12.495 -18.678 1.667 1.00 97.44 97 ARG A N 1
ATOM 754 C CA . ARG A 1 97 ? 12.656 -20.119 1.924 1.00 97.44 97 ARG A CA 1
ATOM 755 C C . ARG A 1 97 ? 11.379 -20.914 1.651 1.00 97.44 97 ARG A C 1
ATOM 757 O O . ARG A 1 97 ? 11.458 -22.029 1.151 1.00 97.44 97 ARG A O 1
ATOM 764 N N . ASP A 1 98 ? 10.233 -20.362 2.025 1.00 97.75 98 ASP A N 1
ATOM 765 C CA . ASP A 1 98 ? 8.926 -21.014 1.955 1.00 97.75 98 ASP A CA 1
ATOM 766 C C . ASP A 1 98 ? 7.876 -20.024 1.416 1.00 97.75 98 ASP A C 1
ATOM 768 O O . ASP A 1 98 ? 7.101 -19.438 2.186 1.00 97.75 98 ASP A O 1
ATOM 772 N N . PRO A 1 99 ? 7.881 -19.764 0.094 1.00 97.50 99 PRO A N 1
ATOM 773 C CA . PRO A 1 99 ? 6.941 -18.837 -0.515 1.00 97.50 99 PRO A CA 1
ATOM 774 C C . PRO A 1 99 ? 5.506 -19.387 -0.448 1.00 97.50 99 PRO A C 1
ATOM 776 O O . PRO A 1 99 ? 5.289 -20.586 -0.652 1.00 97.50 99 PRO A O 1
ATOM 779 N N . PRO A 1 100 ? 4.495 -18.534 -0.203 1.00 97.50 100 PRO A N 1
ATOM 780 C CA . PRO A 1 100 ? 3.106 -18.975 -0.174 1.00 97.50 100 PRO A CA 1
ATOM 781 C C . PRO A 1 100 ? 2.669 -19.503 -1.547 1.00 97.50 100 PRO A C 1
ATOM 783 O O . PRO A 1 100 ? 3.071 -18.981 -2.584 1.00 97.50 100 PRO A O 1
ATOM 786 N N . ARG A 1 101 ? 1.790 -20.512 -1.561 1.00 98.00 101 ARG A N 1
ATOM 787 C CA . ARG A 1 101 ? 1.161 -21.019 -2.799 1.00 98.00 101 ARG A CA 1
ATOM 788 C C . ARG A 1 101 ? -0.048 -20.196 -3.239 1.00 98.00 101 ARG A C 1
ATOM 790 O O . ARG A 1 101 ? -0.479 -20.300 -4.381 1.00 98.00 101 ARG A O 1
ATOM 797 N N . SER A 1 102 ? -0.602 -19.390 -2.338 1.00 98.19 102 SER A N 1
ATOM 798 C CA . SER A 1 102 ? -1.729 -18.503 -2.611 1.00 98.19 102 SER A CA 1
ATOM 799 C C . SER A 1 102 ? -1.685 -17.277 -1.711 1.00 98.19 102 SER A C 1
ATOM 801 O O . SER A 1 102 ? -1.302 -17.389 -0.547 1.00 98.19 102 SER A O 1
ATOM 803 N N . ILE A 1 103 ? -2.138 -16.131 -2.215 1.00 98.06 103 ILE A N 1
ATOM 804 C CA . ILE A 1 103 ? -2.250 -14.880 -1.458 1.00 98.06 103 ILE A CA 1
ATOM 805 C C . ILE A 1 103 ? -3.641 -14.296 -1.707 1.00 98.06 103 ILE A C 1
ATOM 807 O O . ILE A 1 103 ? -4.054 -14.138 -2.854 1.00 98.06 103 ILE A O 1
ATOM 811 N N . GLY A 1 104 ? -4.391 -14.006 -0.639 1.00 95.25 104 GLY A N 1
ATOM 812 C CA . GLY A 1 104 ? -5.743 -13.441 -0.754 1.00 95.25 104 GLY A CA 1
ATOM 813 C C . GLY A 1 104 ? -6.704 -14.296 -1.592 1.00 95.25 104 GLY A C 1
ATOM 814 O O . GLY A 1 104 ? -7.521 -13.751 -2.327 1.00 95.25 104 GLY A O 1
ATOM 815 N N . GLY A 1 105 ? -6.560 -15.625 -1.538 1.00 95.81 105 GLY A N 1
ATOM 816 C CA . GLY A 1 105 ? -7.365 -16.571 -2.321 1.00 95.81 105 GLY A CA 1
ATOM 817 C C . GLY A 1 105 ? -6.941 -16.745 -3.785 1.00 95.81 105 GLY A C 1
ATOM 818 O O . GLY A 1 105 ? -7.544 -17.554 -4.479 1.00 95.81 105 GLY A O 1
ATOM 819 N N . ARG A 1 106 ? -5.908 -16.037 -4.262 1.00 97.50 106 ARG A N 1
ATOM 820 C CA . ARG A 1 106 ? -5.354 -16.199 -5.619 1.00 97.50 106 ARG A CA 1
ATOM 821 C C . ARG A 1 106 ? -4.132 -17.103 -5.592 1.00 97.50 106 ARG A C 1
ATOM 823 O O . ARG A 1 106 ? -3.277 -16.911 -4.725 1.00 97.50 106 ARG A O 1
ATOM 830 N N . ALA A 1 107 ? -4.010 -18.040 -6.530 1.00 98.56 107 ALA A N 1
ATOM 831 C CA . ALA A 1 107 ? -2.813 -18.872 -6.618 1.00 98.56 107 ALA A CA 1
ATOM 832 C C . ALA A 1 107 ? -1.589 -18.040 -7.034 1.00 98.56 107 ALA A C 1
ATOM 834 O O . ALA A 1 107 ? -1.693 -17.115 -7.844 1.00 98.56 107 ALA A O 1
ATOM 835 N N . VAL A 1 108 ? -0.426 -18.378 -6.474 1.00 98.69 108 VAL A N 1
ATOM 836 C CA . VAL A 1 108 ? 0.873 -17.840 -6.890 1.00 98.69 108 VAL A CA 1
ATOM 837 C C . VAL A 1 108 ? 1.345 -18.630 -8.102 1.00 98.69 108 VAL A C 1
ATOM 839 O O . VAL A 1 108 ? 1.633 -19.820 -8.004 1.00 98.69 108 VAL A O 1
ATOM 842 N N . THR A 1 109 ? 1.411 -17.962 -9.251 1.00 98.50 109 THR A N 1
ATOM 843 C CA . THR A 1 109 ? 1.803 -18.563 -10.534 1.00 98.50 109 THR A CA 1
ATOM 844 C C . THR A 1 109 ? 3.310 -18.513 -10.760 1.00 98.50 109 THR A C 1
ATOM 846 O O . THR A 1 109 ? 3.855 -19.359 -11.464 1.00 98.50 109 THR A O 1
ATOM 849 N N . LEU A 1 110 ? 3.996 -17.538 -10.157 1.00 97.62 110 LEU A N 1
ATOM 850 C CA . LEU A 1 110 ? 5.449 -17.411 -10.207 1.00 97.62 110 LEU A CA 1
ATOM 851 C C . LEU A 1 110 ? 5.965 -16.658 -8.979 1.00 97.62 110 LEU A C 1
ATOM 853 O O . LEU A 1 110 ? 5.435 -15.604 -8.628 1.00 97.62 110 LEU A O 1
ATOM 857 N N . THR A 1 111 ? 7.054 -17.155 -8.398 1.00 97.69 111 THR A N 1
ATOM 858 C CA . THR A 1 111 ? 7.850 -16.435 -7.399 1.00 97.69 111 THR A CA 1
ATOM 859 C C . THR A 1 111 ? 9.207 -16.097 -8.008 1.00 97.69 111 THR A C 1
ATOM 861 O O . THR A 1 111 ? 9.926 -16.990 -8.449 1.00 97.69 111 THR A O 1
ATOM 864 N N . GLU A 1 112 ? 9.564 -14.816 -8.036 1.00 96.38 112 GLU A N 1
ATOM 865 C CA . GLU A 1 112 ? 10.852 -14.326 -8.532 1.00 96.38 112 GLU A CA 1
ATOM 866 C C . GLU A 1 112 ? 11.651 -13.741 -7.357 1.00 96.38 112 GLU A C 1
ATOM 868 O O . GLU A 1 112 ? 11.241 -12.747 -6.755 1.00 96.38 112 GLU A O 1
ATOM 873 N N . ASP A 1 113 ? 12.804 -14.334 -7.049 1.00 96.19 113 ASP A N 1
ATOM 874 C CA . ASP A 1 113 ? 13.785 -13.775 -6.114 1.00 96.19 113 ASP A CA 1
ATOM 875 C C . ASP A 1 113 ? 14.952 -13.176 -6.898 1.00 96.19 113 ASP A C 1
ATOM 877 O O . ASP A 1 113 ? 15.660 -13.869 -7.634 1.00 96.19 113 ASP A O 1
ATOM 881 N N . ARG A 1 114 ? 15.165 -11.866 -6.747 1.00 94.12 114 ARG A N 1
ATOM 882 C CA . ARG A 1 114 ? 16.214 -11.161 -7.490 1.00 94.12 114 ARG A CA 1
ATOM 883 C C . ARG A 1 114 ? 17.626 -11.492 -7.010 1.00 94.12 114 ARG A C 1
ATOM 885 O O . ARG A 1 114 ? 18.568 -11.130 -7.714 1.00 94.12 114 ARG A O 1
ATOM 892 N N . TRP A 1 115 ? 17.802 -12.210 -5.901 1.00 95.00 115 TRP A N 1
ATOM 893 C CA . TRP A 1 115 ? 19.104 -12.755 -5.498 1.00 95.00 115 TRP A CA 1
ATOM 894 C C . TRP A 1 115 ? 19.528 -14.013 -6.262 1.00 95.00 115 TRP A C 1
ATOM 896 O O . TRP A 1 115 ? 20.688 -14.407 -6.169 1.00 95.00 115 TRP A O 1
ATOM 906 N N . VAL A 1 116 ? 18.643 -14.626 -7.054 1.00 93.31 116 VAL A N 1
ATOM 907 C CA . VAL A 1 116 ? 18.994 -15.794 -7.871 1.00 93.31 116 VAL A CA 1
ATOM 908 C C . VAL A 1 116 ? 19.930 -15.377 -9.012 1.00 93.31 116 VAL A C 1
ATOM 910 O O . VAL A 1 116 ? 19.525 -14.725 -9.975 1.00 93.31 116 VAL A O 1
ATOM 913 N N . GLU A 1 117 ? 21.201 -15.769 -8.909 1.00 92.38 117 GLU A N 1
ATOM 914 C CA . GLU A 1 117 ? 22.263 -15.402 -9.861 1.00 92.38 117 GLU A CA 1
ATOM 915 C C . GLU A 1 117 ? 22.176 -16.133 -11.209 1.00 92.38 117 GLU A C 1
ATOM 917 O O . GLU A 1 117 ? 22.754 -15.684 -12.198 1.00 92.38 117 GLU A O 1
ATOM 922 N N . THR A 1 118 ? 21.420 -17.232 -11.272 1.00 89.94 118 THR A N 1
ATOM 923 C CA . THR A 1 118 ? 21.071 -17.925 -12.524 1.00 89.94 118 THR A CA 1
ATOM 924 C C . THR A 1 118 ? 19.890 -17.275 -13.253 1.00 89.94 118 THR A C 1
ATOM 926 O O . THR A 1 118 ? 19.520 -17.711 -14.341 1.00 89.94 118 THR A O 1
ATOM 929 N N . GLY A 1 119 ? 19.283 -16.243 -12.657 1.00 85.00 119 GLY A N 1
ATOM 930 C CA . GLY A 1 119 ? 18.171 -15.494 -13.224 1.00 85.00 119 GLY A CA 1
ATOM 931 C C . GLY A 1 119 ? 18.599 -14.425 -14.242 1.00 85.00 119 GLY A C 1
ATOM 932 O O . GLY A 1 119 ? 19.776 -14.284 -14.573 1.00 85.00 119 GLY A O 1
ATOM 933 N N . PRO A 1 120 ? 17.648 -13.601 -14.717 1.00 81.19 120 PRO A N 1
ATOM 934 C CA . PRO A 1 120 ? 17.871 -12.649 -15.811 1.00 81.19 120 PRO A CA 1
ATOM 935 C C . PRO A 1 120 ? 18.833 -11.499 -15.476 1.00 81.19 120 PRO A C 1
ATOM 937 O O . PRO A 1 120 ? 19.304 -10.824 -16.386 1.00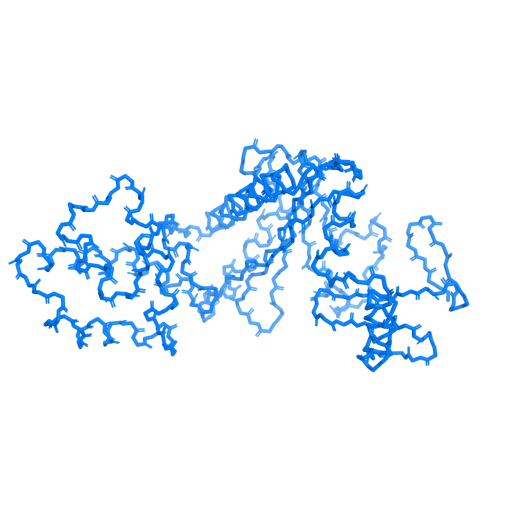 81.19 120 PRO A O 1
ATOM 940 N N . LEU A 1 121 ? 19.108 -11.257 -14.190 1.00 84.94 121 LEU A N 1
ATOM 941 C CA . LEU A 1 121 ? 20.065 -10.241 -13.737 1.00 84.94 121 LEU A CA 1
ATOM 942 C C . LEU A 1 121 ? 21.500 -10.782 -13.615 1.00 84.94 121 LEU A C 1
ATOM 944 O O . LEU A 1 121 ? 22.422 -10.002 -13.401 1.00 84.94 121 LEU A O 1
ATOM 948 N N . GLY A 1 122 ? 21.703 -12.097 -13.754 1.00 88.62 122 GLY A N 1
ATOM 949 C CA . GLY A 1 122 ? 23.017 -12.721 -13.645 1.00 88.62 122 GLY A CA 1
ATOM 950 C C . GLY A 1 122 ? 23.645 -12.604 -12.252 1.00 88.62 122 GLY A C 1
ATOM 951 O O . GLY A 1 122 ? 22.956 -12.389 -11.243 1.00 88.62 122 GLY A O 1
ATOM 952 N N . LYS A 1 123 ? 24.975 -12.751 -12.220 1.00 92.81 123 LYS A N 1
ATOM 953 C CA . LYS A 1 123 ? 25.779 -12.759 -10.994 1.00 92.81 123 LYS A CA 1
ATOM 954 C C . LYS A 1 123 ? 25.640 -11.471 -10.195 1.00 92.81 123 LYS A C 1
ATOM 956 O O . LYS A 1 123 ? 25.497 -10.395 -10.770 1.00 92.81 123 LYS A O 1
ATOM 961 N N . ILE A 1 124 ? 25.714 -11.594 -8.875 1.00 94.62 124 ILE A N 1
ATOM 962 C CA . ILE A 1 124 ? 25.802 -10.438 -7.983 1.00 94.62 124 ILE A CA 1
ATOM 963 C C . ILE A 1 124 ? 27.233 -9.904 -8.042 1.00 94.62 124 ILE A C 1
ATOM 965 O O . ILE A 1 124 ? 28.185 -10.652 -7.824 1.00 94.62 124 ILE A O 1
ATOM 969 N N . VAL A 1 125 ? 27.393 -8.617 -8.349 1.00 94.81 125 VAL A N 1
ATOM 970 C CA . VAL A 1 125 ? 28.720 -8.025 -8.624 1.00 94.81 125 VAL A CA 1
ATOM 971 C C . VAL A 1 125 ? 29.278 -7.173 -7.483 1.00 94.81 125 VAL A C 1
ATOM 973 O O . VAL A 1 125 ? 30.453 -6.815 -7.504 1.00 94.81 125 VAL A O 1
ATOM 976 N N . SER A 1 126 ? 28.459 -6.833 -6.487 1.00 96.12 126 SER A N 1
ATOM 977 C CA . SER A 1 126 ? 28.874 -6.097 -5.288 1.00 96.12 126 SER A CA 1
ATOM 978 C C . SER A 1 126 ? 27.847 -6.239 -4.163 1.00 96.12 126 SER A C 1
ATOM 980 O O . SER A 1 126 ? 26.729 -6.710 -4.379 1.00 96.12 126 SER A O 1
ATOM 982 N N . GLU A 1 127 ? 28.195 -5.785 -2.959 1.00 93.38 127 GLU A N 1
ATOM 983 C CA . GLU A 1 127 ? 27.240 -5.741 -1.846 1.00 93.38 127 GLU A CA 1
ATOM 984 C C . GLU A 1 127 ? 26.123 -4.716 -2.090 1.00 93.38 127 GLU A C 1
ATOM 986 O O . GLU A 1 127 ? 24.959 -4.966 -1.789 1.00 93.38 127 GLU A O 1
ATOM 991 N N . THR A 1 128 ? 26.445 -3.583 -2.720 1.00 92.38 128 THR A N 1
ATOM 992 C CA . THR A 1 128 ? 25.438 -2.598 -3.136 1.00 92.38 128 THR A CA 1
ATOM 993 C C . THR A 1 128 ? 24.454 -3.200 -4.140 1.00 92.38 128 THR A C 1
ATOM 995 O O . THR A 1 128 ? 23.248 -2.992 -4.010 1.00 92.38 128 THR A O 1
ATOM 998 N N . ASP A 1 129 ? 24.945 -3.992 -5.100 1.00 93.06 129 ASP A N 1
ATOM 999 C CA . ASP A 1 129 ? 24.102 -4.736 -6.039 1.00 93.06 129 ASP A CA 1
ATOM 1000 C C . ASP A 1 129 ? 23.206 -5.736 -5.293 1.00 93.06 129 ASP A C 1
ATOM 1002 O O . ASP A 1 129 ? 21.982 -5.689 -5.434 1.00 93.06 129 ASP A O 1
ATOM 1006 N N . ARG A 1 130 ? 23.781 -6.554 -4.398 1.00 93.31 130 ARG A N 1
ATOM 1007 C CA . ARG A 1 130 ? 23.030 -7.496 -3.551 1.00 93.31 130 ARG A CA 1
ATOM 1008 C C . ARG A 1 130 ? 21.898 -6.804 -2.794 1.00 93.31 130 ARG A C 1
ATOM 1010 O O . ARG A 1 130 ? 20.749 -7.228 -2.897 1.00 93.31 130 ARG A O 1
ATOM 1017 N N . MET A 1 131 ? 22.195 -5.723 -2.077 1.00 91.56 131 MET A N 1
ATOM 1018 C CA . MET A 1 131 ? 21.206 -4.977 -1.292 1.00 91.56 131 MET A CA 1
ATOM 1019 C C . MET A 1 131 ? 20.128 -4.333 -2.173 1.00 91.56 131 MET A C 1
ATOM 1021 O O . MET A 1 131 ? 18.952 -4.325 -1.813 1.00 91.56 131 MET A O 1
ATOM 1025 N N . SER A 1 132 ? 20.485 -3.851 -3.368 1.00 91.19 132 SER A N 1
ATOM 1026 C CA . SER A 1 132 ? 19.511 -3.316 -4.332 1.00 91.19 132 SER A CA 1
ATOM 1027 C C . SER A 1 132 ? 18.561 -4.387 -4.893 1.00 91.19 132 SER A C 1
ATOM 1029 O O . SER A 1 132 ? 17.432 -4.079 -5.286 1.00 91.19 132 SER A O 1
ATOM 1031 N N . ARG A 1 133 ? 19.011 -5.648 -4.891 1.00 93.88 133 ARG A N 1
ATOM 1032 C CA . ARG A 1 133 ? 18.295 -6.827 -5.384 1.00 93.88 133 ARG A CA 1
ATOM 1033 C C . ARG A 1 133 ? 17.531 -7.576 -4.290 1.00 93.88 133 ARG A C 1
ATOM 1035 O O . ARG A 1 133 ? 16.953 -8.610 -4.607 1.00 93.88 133 ARG A O 1
ATOM 1042 N N . ASP A 1 134 ? 17.489 -7.097 -3.042 1.00 95.31 134 ASP A N 1
ATOM 1043 C CA . ASP A 1 134 ? 16.689 -7.744 -1.990 1.00 95.31 134 ASP A CA 1
ATOM 1044 C C . ASP A 1 134 ? 15.192 -7.482 -2.204 1.00 95.31 134 ASP A C 1
ATOM 1046 O O . ASP A 1 134 ? 14.600 -6.541 -1.675 1.00 95.31 134 ASP A O 1
ATOM 1050 N N . LEU A 1 135 ? 14.597 -8.274 -3.093 1.00 95.19 135 LEU A N 1
ATOM 1051 C CA . LEU A 1 135 ? 13.249 -8.071 -3.595 1.00 95.19 135 LEU A CA 1
ATOM 1052 C C . LEU A 1 135 ? 12.647 -9.407 -4.026 1.00 95.19 135 LEU A C 1
ATOM 1054 O O . LEU A 1 135 ? 13.199 -10.099 -4.886 1.00 95.19 135 LEU A O 1
A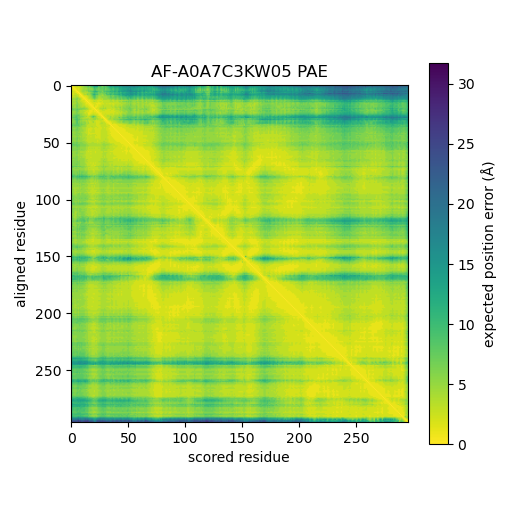TOM 1058 N N . LEU A 1 136 ? 11.487 -9.724 -3.453 1.00 97.94 136 LEU A N 1
ATOM 1059 C CA . LEU A 1 136 ? 10.682 -10.893 -3.799 1.00 97.94 136 LEU A CA 1
ATOM 1060 C C . LEU A 1 136 ? 9.455 -10.433 -4.582 1.00 97.94 136 LEU A C 1
ATOM 1062 O O . LEU A 1 136 ? 8.737 -9.541 -4.136 1.00 97.94 136 LEU A O 1
ATOM 1066 N N . THR A 1 137 ? 9.214 -11.028 -5.747 1.00 98.00 137 THR A N 1
ATOM 1067 C CA . THR A 1 137 ? 8.011 -10.785 -6.557 1.00 98.00 137 THR A CA 1
ATOM 1068 C C . THR A 1 137 ? 7.152 -12.039 -6.580 1.00 98.00 137 THR A C 1
ATOM 1070 O O . THR A 1 137 ? 7.636 -13.110 -6.928 1.00 98.00 137 THR A O 1
ATOM 1073 N N . PHE A 1 138 ? 5.870 -11.896 -6.269 1.00 98.56 138 PHE A N 1
ATOM 1074 C CA . PHE A 1 138 ? 4.859 -12.940 -6.380 1.00 98.56 138 PHE A CA 1
ATOM 1075 C C . PHE A 1 138 ? 3.881 -12.537 -7.478 1.00 98.56 138 PHE A C 1
ATOM 1077 O O . PHE A 1 138 ? 3.161 -11.547 -7.333 1.00 98.56 138 PHE A O 1
ATOM 1084 N N . ARG A 1 139 ? 3.858 -13.281 -8.583 1.00 98.44 139 ARG A N 1
ATOM 1085 C CA . ARG A 1 139 ? 2.818 -13.157 -9.608 1.00 98.44 139 ARG A CA 1
ATOM 1086 C C . ARG A 1 139 ? 1.657 -14.057 -9.240 1.00 98.44 139 ARG A C 1
ATOM 1088 O O . ARG A 1 139 ? 1.853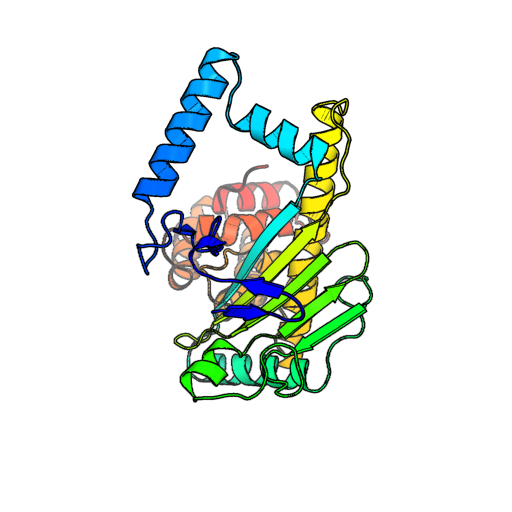 -15.188 -8.797 1.00 98.44 139 ARG A O 1
ATOM 1095 N N . LEU A 1 140 ? 0.458 -13.534 -9.417 1.00 98.50 140 LEU A N 1
ATOM 1096 C CA . LEU A 1 140 ? -0.783 -14.161 -9.006 1.00 98.50 140 LEU A CA 1
ATOM 1097 C C . LEU A 1 140 ? -1.698 -14.346 -10.209 1.00 98.50 140 LEU A C 1
ATOM 1099 O O . LEU A 1 140 ? -1.606 -13.617 -11.198 1.00 98.50 140 LEU A O 1
ATOM 1103 N N . GLU A 1 141 ? -2.621 -15.294 -10.102 1.00 97.44 141 GLU A N 1
ATOM 1104 C CA . GLU A 1 141 ? -3.720 -15.417 -11.059 1.00 97.44 141 GLU A CA 1
ATOM 1105 C C . GLU A 1 141 ? -4.542 -14.117 -11.173 1.00 97.44 141 GLU A C 1
ATOM 1107 O O . GLU A 1 141 ? -4.738 -13.371 -10.203 1.00 97.44 141 GLU A O 1
ATOM 1112 N N . GLY A 1 142 ? -5.056 -13.860 -12.380 1.00 94.50 142 GLY A N 1
ATOM 1113 C CA . GLY A 1 142 ? -5.864 -12.675 -12.681 1.00 94.50 142 GLY A CA 1
ATOM 1114 C C . GLY A 1 142 ? -5.055 -11.378 -12.725 1.00 94.50 142 GLY A C 1
ATOM 1115 O O . GLY A 1 142 ? -5.477 -10.399 -12.109 1.00 94.50 142 GLY A O 1
ATOM 1116 N N . ASP A 1 143 ? -3.899 -11.415 -13.400 1.00 95.88 143 ASP A N 1
ATOM 1117 C CA . ASP A 1 143 ? -3.015 -10.276 -13.689 1.00 95.88 143 ASP A CA 1
ATOM 1118 C C . ASP A 1 143 ? -2.749 -9.381 -12.472 1.00 95.88 143 ASP A C 1
ATOM 1120 O O . ASP A 1 143 ? -2.926 -8.163 -12.495 1.00 95.88 143 ASP A O 1
ATOM 1124 N N . ALA A 1 144 ? -2.330 -10.017 -11.378 1.00 98.19 144 ALA A N 1
ATOM 1125 C CA . ALA A 1 144 ? -1.930 -9.337 -10.158 1.00 98.19 144 ALA A CA 1
ATOM 1126 C C . ALA A 1 144 ? -0.495 -9.698 -9.773 1.00 98.19 144 ALA A C 1
ATOM 1128 O O . ALA A 1 144 ? -0.011 -10.803 -10.032 1.00 98.19 144 ALA A O 1
ATOM 1129 N N . ARG A 1 145 ? 0.192 -8.766 -9.117 1.00 98.31 145 ARG A N 1
ATOM 1130 C CA . ARG A 1 145 ? 1.514 -9.008 -8.540 1.00 98.31 145 ARG A CA 1
ATOM 1131 C C . ARG A 1 145 ? 1.682 -8.301 -7.208 1.00 98.31 145 ARG A C 1
ATOM 1133 O O . ARG A 1 145 ? 1.152 -7.213 -6.989 1.00 98.31 145 ARG A O 1
ATOM 1140 N N . ILE A 1 146 ? 2.476 -8.918 -6.346 1.00 98.62 146 ILE A N 1
ATOM 1141 C CA . ILE A 1 146 ? 2.950 -8.324 -5.102 1.00 98.62 146 ILE A CA 1
ATOM 1142 C C . ILE A 1 146 ? 4.466 -8.337 -5.113 1.00 98.62 146 ILE A C 1
ATOM 1144 O O . ILE A 1 146 ? 5.080 -9.346 -5.453 1.00 98.62 146 ILE A O 1
ATOM 1148 N N . ILE A 1 147 ? 5.071 -7.224 -4.725 1.00 98.31 147 ILE A N 1
ATOM 1149 C CA . ILE A 1 147 ? 6.514 -7.112 -4.570 1.00 98.31 147 ILE A CA 1
ATOM 1150 C C . ILE A 1 147 ? 6.812 -6.727 -3.127 1.00 98.31 147 ILE A C 1
ATOM 1152 O O . ILE A 1 147 ? 6.379 -5.670 -2.673 1.00 98.31 147 ILE A O 1
ATOM 1156 N N . LEU A 1 148 ? 7.573 -7.562 -2.423 1.00 98.12 148 LEU A N 1
ATOM 1157 C CA . LEU A 1 148 ? 8.090 -7.253 -1.096 1.00 98.12 148 LEU A CA 1
ATOM 1158 C C . LEU A 1 148 ? 9.541 -6.786 -1.199 1.00 98.12 148 LEU A C 1
ATOM 1160 O O . LEU A 1 148 ? 10.392 -7.474 -1.771 1.00 98.12 148 LEU A O 1
ATOM 1164 N N . ARG A 1 149 ? 9.818 -5.628 -0.600 1.00 96.25 149 ARG A N 1
ATOM 1165 C CA . ARG A 1 149 ? 11.157 -5.055 -0.481 1.00 96.25 149 ARG A CA 1
ATOM 1166 C C . ARG A 1 149 ? 11.386 -4.529 0.944 1.00 96.25 149 ARG A C 1
ATOM 1168 O O . ARG A 1 149 ? 10.700 -3.583 1.342 1.00 96.25 149 ARG A O 1
ATOM 1175 N N . PRO A 1 150 ? 12.347 -5.067 1.709 1.00 95.19 150 PRO A N 1
ATOM 1176 C CA . PRO A 1 150 ? 12.769 -4.455 2.960 1.00 95.19 150 PRO A CA 1
ATOM 1177 C C . PRO A 1 150 ? 13.516 -3.141 2.688 1.00 95.19 150 PRO A C 1
ATOM 1179 O O . PRO A 1 150 ? 14.210 -2.980 1.680 1.00 95.19 150 PRO A O 1
ATOM 1182 N N . SER A 1 151 ? 13.360 -2.167 3.578 1.00 90.25 151 SER A N 1
ATOM 1183 C CA . SER A 1 151 ? 14.137 -0.929 3.545 1.00 90.25 151 SER A CA 1
ATOM 1184 C C . SER A 1 151 ? 15.5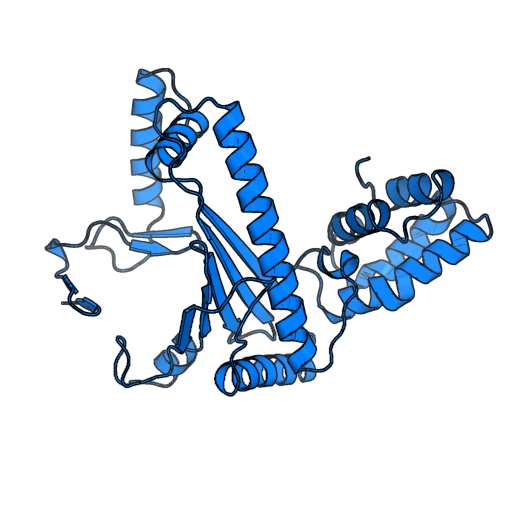55 -1.185 4.061 1.00 90.25 151 SER A C 1
ATOM 1186 O O . SER A 1 151 ? 15.747 -1.889 5.047 1.00 90.25 151 SER A O 1
ATOM 1188 N N . GLY A 1 152 ? 16.560 -0.600 3.403 1.00 82.31 152 GLY A N 1
ATOM 1189 C CA . GLY A 1 152 ? 17.963 -0.758 3.805 1.00 82.31 152 GLY A CA 1
ATOM 1190 C C . GLY A 1 152 ? 18.369 0.108 5.002 1.00 82.31 152 GLY A C 1
ATOM 1191 O O . GLY A 1 152 ? 19.323 -0.219 5.697 1.00 82.31 152 GLY A O 1
ATOM 1192 N N . THR A 1 153 ? 17.655 1.208 5.251 1.00 84.75 153 THR A N 1
ATOM 1193 C CA . THR A 1 153 ? 18.025 2.223 6.258 1.00 84.75 153 THR A CA 1
ATOM 1194 C C . THR A 1 153 ? 17.064 2.294 7.441 1.00 84.75 153 THR A C 1
ATOM 1196 O O . THR A 1 153 ? 17.374 2.908 8.454 1.00 84.75 153 THR A O 1
ATOM 1199 N N . GLU A 1 154 ? 15.894 1.671 7.330 1.00 88.88 154 GLU A N 1
ATOM 1200 C CA . GLU A 1 154 ? 14.820 1.734 8.321 1.00 88.88 154 GLU A CA 1
ATOM 1201 C C . GLU A 1 154 ? 14.225 0.338 8.498 1.00 88.88 154 GLU A C 1
ATOM 1203 O O . GLU A 1 154 ? 14.198 -0.450 7.555 1.00 88.88 154 GLU A O 1
ATOM 1208 N N . SER A 1 155 ? 13.687 0.035 9.674 1.00 93.00 155 SER A N 1
ATOM 1209 C CA . SER A 1 155 ? 12.948 -1.200 9.952 1.00 93.00 155 SER A CA 1
ATOM 1210 C C . SER A 1 155 ? 11.547 -1.153 9.329 1.00 93.00 155 SER A C 1
ATOM 1212 O O . SER A 1 155 ? 10.531 -1.135 10.021 1.00 93.00 155 SER A O 1
ATOM 1214 N N . LYS A 1 156 ? 11.496 -1.095 7.993 1.00 95.00 156 LYS A N 1
ATOM 1215 C CA . LYS A 1 156 ? 10.282 -0.894 7.195 1.00 95.00 156 LYS A CA 1
ATOM 1216 C C . LYS A 1 156 ? 10.201 -1.893 6.047 1.00 95.00 156 LYS A C 1
ATOM 1218 O O . LYS A 1 156 ? 11.087 -1.926 5.198 1.00 95.00 156 LYS A O 1
ATOM 1223 N N . ASN A 1 157 ? 9.100 -2.633 5.963 1.00 96.25 157 ASN A N 1
ATOM 1224 C CA . ASN A 1 157 ? 8.756 -3.410 4.772 1.00 96.25 157 ASN A CA 1
ATOM 1225 C C . ASN A 1 157 ? 7.938 -2.555 3.802 1.00 96.25 157 ASN A C 1
ATOM 1227 O O . ASN A 1 157 ? 6.996 -1.883 4.220 1.00 96.25 157 ASN A O 1
ATOM 1231 N N . LYS A 1 158 ? 8.284 -2.604 2.514 1.00 96.75 158 LYS A N 1
ATOM 1232 C CA . LYS A 1 158 ? 7.518 -2.009 1.415 1.00 96.75 158 LYS A CA 1
ATOM 1233 C C . LYS A 1 158 ? 6.863 -3.121 0.606 1.00 96.75 158 LYS A C 1
ATOM 1235 O O . LYS A 1 158 ? 7.559 -3.984 0.074 1.00 96.75 158 LYS A O 1
ATOM 1240 N N . ILE A 1 159 ? 5.542 -3.087 0.517 1.00 97.94 159 ILE A N 1
ATOM 1241 C CA . ILE A 1 159 ? 4.726 -4.040 -0.230 1.00 97.94 159 ILE A CA 1
ATOM 1242 C C . ILE A 1 159 ? 4.086 -3.277 -1.385 1.00 97.94 159 ILE A C 1
ATOM 1244 O O . ILE A 1 159 ? 3.155 -2.502 -1.183 1.00 97.94 159 ILE A O 1
ATOM 1248 N N . TYR A 1 160 ? 4.581 -3.480 -2.598 1.00 97.94 160 TYR A N 1
ATOM 1249 C CA . TYR A 1 160 ? 3.959 -2.925 -3.794 1.00 97.94 160 TYR A CA 1
ATOM 1250 C C . TYR A 1 160 ? 2.906 -3.903 -4.285 1.00 97.94 160 TYR A C 1
ATOM 1252 O O . TYR A 1 160 ? 3.211 -5.072 -4.523 1.00 97.94 160 TYR A O 1
ATOM 1260 N N . VAL A 1 161 ? 1.679 -3.428 -4.438 1.00 98.38 161 VAL A N 1
ATOM 1261 C CA . VAL A 1 161 ? 0.552 -4.228 -4.906 1.00 98.38 161 VAL A CA 1
ATOM 1262 C C . VAL A 1 161 ? 0.101 -3.671 -6.239 1.00 98.38 161 VAL A C 1
ATOM 1264 O O . VAL A 1 161 ? -0.131 -2.469 -6.373 1.00 98.38 161 VAL A O 1
ATOM 1267 N N . GLU A 1 162 ? -0.040 -4.554 -7.218 1.00 98.31 162 GLU A N 1
ATOM 1268 C CA . GLU A 1 162 ? -0.576 -4.215 -8.524 1.00 98.31 162 GLU A CA 1
ATOM 1269 C C . GLU A 1 162 ? -1.640 -5.223 -8.937 1.00 98.31 162 GLU A C 1
ATOM 1271 O O . GLU A 1 162 ? -1.427 -6.433 -8.849 1.00 98.31 162 GLU A O 1
ATOM 1276 N N . VAL A 1 163 ? -2.781 -4.713 -9.390 1.00 98.38 163 VAL A N 1
ATOM 1277 C CA . VAL A 1 163 ? -3.854 -5.507 -9.989 1.00 98.38 163 VAL A CA 1
ATOM 1278 C C . VAL A 1 163 ? -4.278 -4.827 -11.282 1.00 98.38 163 VAL A C 1
ATOM 1280 O O . VAL A 1 163 ? -4.608 -3.637 -11.287 1.00 98.38 163 VAL A O 1
ATOM 1283 N N . CYS A 1 164 ? -4.269 -5.588 -12.370 1.00 97.50 164 CYS A N 1
ATOM 1284 C CA . CYS A 1 164 ? -4.663 -5.121 -13.688 1.00 97.50 164 CYS A CA 1
ATOM 1285 C C . CYS A 1 164 ? -6.107 -5.534 -13.995 1.00 97.50 164 CYS A C 1
ATOM 1287 O O . CYS A 1 164 ? -6.505 -6.689 -13.834 1.00 97.50 164 CYS A O 1
ATOM 1289 N N . GLY A 1 165 ? -6.899 -4.567 -14.442 1.00 95.50 165 GLY A N 1
ATOM 1290 C CA . GLY A 1 165 ? -8.182 -4.780 -15.092 1.00 95.50 165 GLY A CA 1
ATOM 1291 C C . GLY A 1 165 ? -8.009 -5.068 -16.574 1.00 95.50 165 GLY A C 1
ATOM 1292 O O . GLY A 1 165 ? -6.950 -4.840 -17.162 1.00 95.50 165 GLY A O 1
ATOM 1293 N N . LYS A 1 166 ? -9.074 -5.573 -17.189 1.00 92.81 166 LYS A N 1
ATOM 1294 C CA . LYS A 1 166 ? -9.085 -5.808 -18.636 1.00 92.81 166 LYS A CA 1
ATOM 1295 C C . LYS A 1 166 ? -9.471 -4.516 -19.364 1.00 92.81 166 LYS A C 1
ATOM 1297 O O . LYS A 1 166 ? -10.224 -3.718 -18.804 1.00 92.81 166 LYS A O 1
ATOM 1302 N N . PRO A 1 167 ? -9.004 -4.301 -20.607 1.00 92.88 167 PRO A N 1
ATOM 1303 C CA . PRO A 1 167 ? -9.510 -3.221 -21.442 1.00 92.88 167 PRO A CA 1
ATOM 1304 C C . PRO A 1 167 ? -11.036 -3.269 -21.532 1.00 92.88 167 PRO A C 1
ATOM 1306 O O . PRO A 1 167 ? -11.608 -4.289 -21.920 1.00 92.88 167 PRO A O 1
ATOM 1309 N N . ALA A 1 168 ? -11.692 -2.165 -21.182 1.00 88.19 168 ALA A N 1
ATOM 1310 C CA . ALA A 1 168 ? -13.144 -2.042 -21.309 1.00 88.19 168 ALA A CA 1
ATOM 1311 C C . ALA A 1 168 ? -13.570 -1.747 -22.764 1.00 88.19 168 ALA A C 1
ATOM 1313 O O . ALA A 1 168 ? -14.738 -1.901 -23.117 1.00 88.19 168 ALA A O 1
ATOM 1314 N N . GLY A 1 169 ? -12.617 -1.341 -23.611 1.00 89.94 169 GLY A N 1
ATOM 1315 C CA . GLY A 1 169 ? -12.843 -0.904 -24.983 1.00 89.94 169 GLY A CA 1
ATOM 1316 C C . GLY A 1 169 ? -13.183 0.585 -25.064 1.00 89.94 169 GLY A C 1
ATOM 1317 O O . GLY A 1 169 ? -13.759 1.169 -24.146 1.00 89.94 169 GLY A O 1
ATOM 1318 N N . LYS A 1 170 ? -12.848 1.219 -26.195 1.00 90.12 170 LYS A N 1
ATOM 1319 C CA . LYS A 1 170 ? -13.014 2.674 -26.403 1.00 90.12 170 LYS A CA 1
ATOM 1320 C C . LYS A 1 170 ? -14.467 3.154 -26.287 1.00 90.12 170 LYS A C 1
ATOM 1322 O O . LYS A 1 170 ? -14.695 4.315 -25.976 1.00 90.12 170 LYS A O 1
ATOM 1327 N N . SER A 1 171 ? -15.439 2.267 -26.507 1.00 92.25 171 SER A N 1
ATOM 1328 C CA . SER A 1 171 ? -16.876 2.548 -26.396 1.00 92.25 171 SER A CA 1
ATOM 1329 C C . SER A 1 171 ? -17.450 2.347 -24.988 1.00 92.25 171 SER A C 1
ATOM 1331 O O . SER A 1 171 ? -18.657 2.499 -24.806 1.00 92.25 171 SER A O 1
ATOM 1333 N N . ALA A 1 172 ? -16.635 1.972 -23.996 1.00 93.56 172 ALA A N 1
ATOM 1334 C CA . ALA A 1 172 ? -17.110 1.776 -22.632 1.00 93.56 172 ALA A CA 1
ATOM 1335 C C . ALA A 1 172 ? -17.630 3.084 -22.024 1.00 93.56 172 ALA A C 1
ATOM 1337 O O . ALA A 1 172 ? -16.953 4.119 -22.049 1.00 93.56 172 ALA A O 1
ATOM 1338 N N . SER A 1 173 ? -18.822 3.023 -21.427 1.00 95.56 173 SER A N 1
ATOM 1339 C CA . SER A 1 173 ? -19.409 4.173 -20.744 1.00 95.56 173 SER A CA 1
ATOM 1340 C C . SER A 1 173 ? -18.565 4.594 -19.530 1.00 95.56 173 SER A C 1
ATOM 1342 O O . SER A 1 173 ? -17.860 3.765 -18.941 1.00 95.56 173 SER A O 1
ATOM 1344 N N . PRO A 1 174 ? -18.645 5.867 -19.101 1.00 94.88 174 PRO A N 1
ATOM 1345 C CA . PRO A 1 174 ? -18.015 6.316 -17.859 1.00 94.88 174 PRO A CA 1
ATOM 1346 C C . PRO A 1 174 ? -18.405 5.466 -16.640 1.00 94.88 174 PRO A C 1
ATOM 1348 O O . PRO A 1 174 ? -17.558 5.165 -15.805 1.00 94.88 174 PRO A O 1
ATOM 1351 N N . GLN A 1 175 ? -19.660 5.016 -16.566 1.00 95.56 175 GLN A N 1
ATOM 1352 C CA . GLN A 1 175 ? -20.165 4.172 -15.480 1.00 95.56 175 GLN A CA 1
ATOM 1353 C C . GLN A 1 175 ? -19.522 2.781 -15.490 1.00 95.56 175 GLN A C 1
ATOM 1355 O O . GLN A 1 175 ? -19.152 2.275 -14.433 1.00 95.56 175 GLN A O 1
ATOM 1360 N N . ALA A 1 176 ? -19.342 2.177 -16.670 1.00 95.00 176 ALA A N 1
ATOM 1361 C CA . ALA A 1 176 ? -18.662 0.889 -16.791 1.00 95.00 176 ALA A CA 1
ATOM 1362 C C . ALA A 1 176 ? -17.191 0.987 -16.353 1.00 95.00 176 ALA A C 1
ATOM 1364 O O . ALA A 1 176 ? -16.711 0.135 -15.607 1.00 95.00 176 ALA A O 1
ATOM 1365 N N . LEU A 1 177 ? -16.494 2.058 -16.755 1.00 96.06 177 LEU A N 1
ATOM 1366 C CA . LEU A 1 177 ? -15.116 2.308 -16.326 1.00 96.06 177 LEU A CA 1
ATOM 1367 C C . LEU A 1 177 ? -15.022 2.553 -14.812 1.00 96.06 177 LEU A C 1
ATOM 1369 O O . LEU A 1 177 ? -14.113 2.036 -14.167 1.00 96.06 177 LEU A O 1
ATOM 1373 N N . ALA A 1 178 ? -15.956 3.314 -14.236 1.00 95.56 178 ALA A N 1
ATOM 1374 C CA . ALA A 1 178 ? -16.002 3.567 -12.797 1.00 95.56 178 ALA A CA 1
ATOM 1375 C C . ALA A 1 178 ? -16.220 2.276 -11.988 1.00 95.56 178 ALA A C 1
ATOM 1377 O O . ALA A 1 178 ? -15.499 2.042 -11.021 1.00 95.56 178 ALA A O 1
ATOM 1378 N N . GLY A 1 179 ? -17.139 1.407 -12.422 1.00 95.81 179 GLY A N 1
ATOM 1379 C CA . GLY A 1 179 ? -17.357 0.105 -11.784 1.00 95.81 179 GLY A CA 1
ATOM 1380 C C . GLY A 1 179 ? -16.131 -0.810 -11.866 1.00 95.81 179 GLY A C 1
ATOM 1381 O O . GLY A 1 179 ? -15.775 -1.461 -10.885 1.00 95.81 179 GLY A O 1
ATOM 1382 N N . GLU A 1 180 ? -15.428 -0.823 -13.005 1.00 95.69 180 GLU A N 1
ATOM 1383 C CA . GLU A 1 180 ? -14.180 -1.584 -13.146 1.00 95.69 180 GLU A CA 1
ATOM 1384 C C . GLU A 1 180 ? -13.067 -1.036 -12.239 1.00 95.69 180 GLU A C 1
ATOM 1386 O O . GLU A 1 180 ? -12.356 -1.816 -11.603 1.00 95.69 180 GLU A O 1
ATOM 1391 N N . ARG A 1 181 ? -12.944 0.294 -12.113 1.00 96.56 181 ARG A N 1
ATOM 1392 C CA . ARG A 1 181 ? -12.007 0.933 -11.173 1.00 96.56 181 ARG A CA 1
ATOM 1393 C C . ARG A 1 181 ? -12.269 0.511 -9.739 1.00 96.56 181 ARG A C 1
ATOM 1395 O O . ARG A 1 181 ? -11.351 0.046 -9.074 1.00 96.56 181 ARG A O 1
ATOM 1402 N N . GLU A 1 182 ? -13.512 0.629 -9.282 1.00 97.12 182 GLU A N 1
ATOM 1403 C CA . GLU A 1 182 ? -13.903 0.261 -7.919 1.00 97.12 182 GLU A CA 1
ATOM 1404 C C . GLU A 1 182 ? -13.639 -1.223 -7.637 1.00 97.12 182 GLU A C 1
ATOM 1406 O O . GLU A 1 182 ? -13.083 -1.584 -6.594 1.00 97.12 182 GLU A O 1
ATOM 1411 N N . ARG A 1 183 ? -13.967 -2.095 -8.597 1.00 96.88 183 ARG A N 1
ATOM 1412 C CA . ARG A 1 183 ? -13.696 -3.532 -8.504 1.00 96.88 183 ARG A CA 1
ATOM 1413 C C . ARG A 1 183 ? -12.199 -3.816 -8.366 1.00 96.88 183 ARG A C 1
ATOM 1415 O O . ARG A 1 183 ? -11.806 -4.595 -7.495 1.00 96.88 183 ARG A O 1
ATOM 1422 N N . ILE A 1 184 ? -11.368 -3.213 -9.216 1.00 97.94 184 ILE A N 1
ATOM 1423 C CA . ILE A 1 184 ? -9.914 -3.411 -9.205 1.00 97.94 184 ILE A CA 1
ATOM 1424 C C . ILE A 1 184 ? -9.283 -2.821 -7.942 1.00 97.94 184 ILE A C 1
ATOM 1426 O O . ILE A 1 184 ? -8.472 -3.496 -7.308 1.00 97.94 184 ILE A O 1
ATOM 1430 N N . ASP A 1 185 ? -9.706 -1.635 -7.509 1.00 97.75 185 ASP A N 1
ATOM 1431 C CA . ASP A 1 185 ? -9.261 -1.020 -6.256 1.00 97.75 185 ASP A CA 1
ATOM 1432 C C . ASP A 1 185 ? -9.582 -1.893 -5.045 1.00 97.75 185 ASP A C 1
ATOM 1434 O O . ASP A 1 185 ? -8.728 -2.104 -4.178 1.00 97.75 185 ASP A O 1
ATOM 1438 N N . THR A 1 186 ? -10.793 -2.446 -5.000 1.00 96.62 186 THR A N 1
ATOM 1439 C CA . THR A 1 186 ? -11.239 -3.334 -3.923 1.00 96.62 186 THR A CA 1
ATOM 1440 C C . THR A 1 186 ? -10.397 -4.607 -3.885 1.00 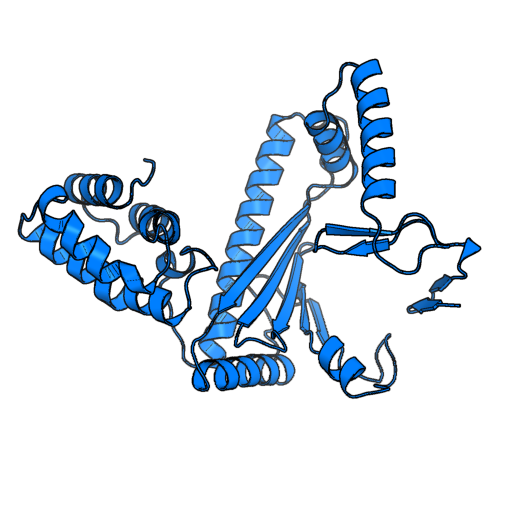96.62 186 THR A C 1
ATOM 1442 O O . THR A 1 186 ? -9.908 -5.003 -2.825 1.00 96.62 186 THR A O 1
ATOM 1445 N N . GLN A 1 187 ? -10.162 -5.225 -5.047 1.00 97.19 187 GLN A N 1
ATOM 1446 C CA . GLN A 1 187 ? -9.305 -6.404 -5.164 1.00 97.19 187 GLN A CA 1
ATOM 1447 C C . GLN A 1 187 ? -7.863 -6.113 -4.746 1.00 97.19 187 GLN A C 1
ATOM 1449 O O . GLN A 1 187 ? -7.275 -6.904 -4.010 1.00 97.19 187 GLN A O 1
ATOM 1454 N N . ALA A 1 188 ? -7.303 -4.984 -5.179 1.00 97.88 188 ALA A N 1
ATOM 1455 C CA . ALA A 1 188 ? -5.940 -4.590 -4.856 1.00 97.88 188 ALA A CA 1
ATOM 1456 C C . ALA A 1 188 ? -5.776 -4.332 -3.349 1.00 97.88 188 ALA A C 1
ATOM 1458 O O . ALA A 1 188 ? -4.848 -4.857 -2.735 1.00 97.88 188 ALA A O 1
ATOM 1459 N N . ARG A 1 189 ? -6.711 -3.609 -2.715 1.00 96.12 189 ARG A N 1
ATOM 1460 C CA . ARG A 1 189 ? -6.704 -3.380 -1.258 1.00 96.12 189 ARG A CA 1
ATOM 1461 C C . ARG A 1 189 ? -6.841 -4.681 -0.469 1.00 96.12 189 ARG A C 1
ATOM 1463 O O . ARG A 1 189 ? -6.076 -4.906 0.468 1.00 96.12 189 ARG A O 1
ATOM 1470 N N . ALA A 1 190 ? -7.775 -5.553 -0.855 1.00 96.00 190 ALA A N 1
ATOM 1471 C CA . ALA A 1 190 ? -7.966 -6.851 -0.206 1.00 96.00 190 ALA A CA 1
ATOM 1472 C C . ALA A 1 190 ? -6.710 -7.727 -0.314 1.00 96.00 190 ALA A C 1
ATOM 1474 O O . ALA A 1 190 ? -6.298 -8.351 0.665 1.00 96.00 190 ALA A O 1
ATOM 1475 N N . LEU A 1 191 ? -6.070 -7.725 -1.484 1.00 97.81 191 LEU A N 1
ATOM 1476 C CA . LEU A 1 191 ? -4.844 -8.467 -1.726 1.00 97.81 191 LEU A CA 1
ATOM 1477 C C . LEU A 1 191 ? -3.667 -7.925 -0.901 1.00 97.81 191 LEU A C 1
ATOM 1479 O O . LEU A 1 191 ? -2.953 -8.709 -0.275 1.00 97.81 191 LEU A O 1
ATOM 1483 N N . GLY A 1 192 ? -3.507 -6.599 -0.846 1.00 97.44 192 GLY A N 1
ATOM 1484 C CA . GLY A 1 192 ? -2.517 -5.943 0.007 1.00 97.44 192 GLY A CA 1
ATOM 1485 C C . GLY A 1 192 ? -2.701 -6.305 1.478 1.00 97.44 192 GLY A C 1
ATOM 1486 O O . GLY A 1 192 ? -1.752 -6.756 2.115 1.00 97.44 192 GLY A O 1
ATOM 1487 N N . ARG A 1 193 ? -3.934 -6.224 2.001 1.00 96.56 193 ARG A N 1
ATOM 1488 C CA . ARG A 1 193 ? -4.250 -6.637 3.381 1.00 96.56 193 ARG A CA 1
ATOM 1489 C C . ARG A 1 193 ? -3.904 -8.106 3.623 1.00 96.56 193 ARG A C 1
ATOM 1491 O O . ARG A 1 193 ? -3.255 -8.427 4.617 1.00 96.56 193 ARG A O 1
ATOM 1498 N N . ALA A 1 194 ? -4.319 -8.996 2.721 1.00 97.56 194 ALA A N 1
ATOM 1499 C CA . ALA A 1 194 ? -4.076 -10.429 2.851 1.00 97.56 194 ALA A CA 1
ATOM 1500 C C . ALA A 1 194 ? -2.576 -10.749 2.900 1.00 97.56 194 ALA A C 1
ATOM 1502 O O . ALA A 1 194 ? -2.143 -11.542 3.737 1.00 97.56 194 ALA A O 1
ATOM 1503 N N . PHE A 1 195 ? -1.777 -10.102 2.049 1.00 98.25 195 PHE A N 1
ATOM 1504 C CA . PHE A 1 195 ? -0.331 -10.283 2.069 1.00 98.25 195 PHE A CA 1
ATOM 1505 C C . PHE A 1 195 ? 0.321 -9.692 3.314 1.00 98.25 195 PHE A C 1
ATOM 1507 O O . PHE A 1 195 ? 1.177 -10.346 3.901 1.00 98.25 195 PHE A O 1
ATOM 1514 N N . THR A 1 196 ? -0.105 -8.510 3.768 1.00 98.06 196 THR A N 1
ATOM 1515 C CA . THR A 1 196 ? 0.380 -7.931 5.029 1.00 98.06 196 THR A CA 1
ATOM 1516 C C . THR A 1 196 ? 0.135 -8.886 6.198 1.00 98.06 196 THR A C 1
ATOM 1518 O O . THR A 1 196 ? 1.045 -9.126 6.985 1.00 98.06 196 THR A O 1
ATOM 1521 N N . LYS A 1 197 ? -1.045 -9.514 6.290 1.00 97.38 197 LYS A N 1
ATOM 1522 C CA . LYS A 1 197 ? -1.331 -10.516 7.334 1.00 97.38 197 LYS A CA 1
ATOM 1523 C C . LYS A 1 197 ? -0.438 -11.751 7.219 1.00 97.38 197 LYS A C 1
ATOM 1525 O O . LYS A 1 197 ? 0.130 -12.179 8.219 1.00 97.38 197 LYS A O 1
ATOM 1530 N N . GLU A 1 198 ? -0.281 -12.302 6.015 1.00 96.88 198 GLU A N 1
ATOM 1531 C CA . GLU A 1 198 ? 0.606 -13.451 5.781 1.00 96.88 198 GLU A CA 1
ATOM 1532 C C . GLU A 1 198 ? 2.061 -13.127 6.149 1.00 96.88 198 GLU A C 1
ATOM 1534 O O . 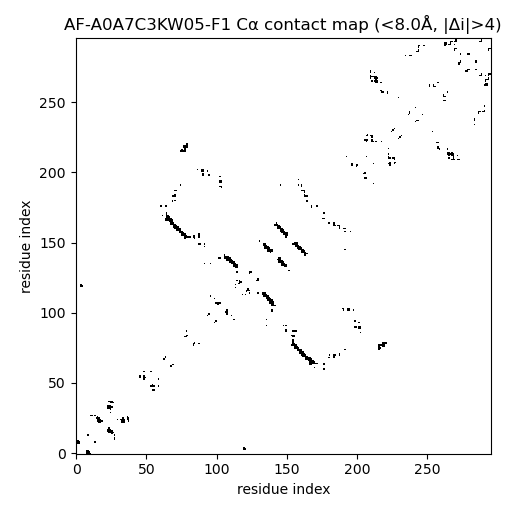GLU A 1 198 ? 2.733 -13.926 6.799 1.00 96.88 198 GLU A O 1
ATOM 1539 N N . MET A 1 199 ? 2.529 -11.929 5.797 1.00 97.25 199 MET A N 1
ATOM 1540 C CA . MET A 1 199 ? 3.848 -11.414 6.147 1.00 97.25 199 MET A CA 1
ATOM 1541 C C . MET A 1 199 ? 4.030 -11.319 7.669 1.00 97.25 199 MET A C 1
ATOM 1543 O O . MET A 1 199 ? 5.020 -11.812 8.203 1.00 97.25 199 MET A O 1
ATOM 1547 N N . LEU A 1 200 ? 3.080 -10.710 8.382 1.00 97.31 200 LEU A N 1
ATOM 1548 C CA . LEU A 1 200 ? 3.161 -10.505 9.832 1.00 97.31 200 LEU A CA 1
ATOM 1549 C C . LEU A 1 200 ? 3.071 -11.814 10.627 1.00 97.31 200 LEU A C 1
ATOM 1551 O O . LEU A 1 200 ? 3.798 -11.995 11.607 1.00 97.31 200 LEU A O 1
ATOM 1555 N N . ARG A 1 201 ? 2.279 -12.779 10.147 1.00 96.62 201 ARG A N 1
ATOM 1556 C CA . ARG A 1 201 ? 2.188 -14.128 10.725 1.00 96.62 201 ARG A CA 1
ATOM 1557 C C . ARG A 1 201 ? 3.538 -14.850 10.743 1.00 96.62 201 ARG A C 1
ATOM 1559 O O . ARG A 1 201 ? 3.784 -15.660 11.628 1.00 96.62 201 ARG A O 1
ATOM 1566 N N . ARG A 1 202 ? 4.443 -14.544 9.805 1.00 96.69 202 ARG A N 1
ATOM 1567 C CA . ARG A 1 202 ? 5.794 -15.142 9.730 1.00 96.69 202 ARG A CA 1
ATOM 1568 C C . ARG A 1 202 ? 6.697 -14.732 10.901 1.00 96.69 202 ARG A C 1
ATOM 1570 O O . ARG A 1 202 ? 7.770 -15.309 11.062 1.00 96.69 202 ARG A O 1
ATOM 1577 N N . VAL A 1 203 ? 6.289 -13.729 11.677 1.00 96.69 203 VAL A N 1
ATOM 1578 C CA . VAL A 1 203 ? 6.993 -13.224 12.864 1.00 96.69 203 VAL A CA 1
ATOM 1579 C C . VAL A 1 203 ? 6.076 -13.111 14.082 1.00 96.69 203 VAL A C 1
ATOM 1581 O O . VAL A 1 203 ? 6.341 -12.297 14.970 1.00 96.69 203 VAL A O 1
ATOM 1584 N N . ASP A 1 204 ? 5.011 -13.917 14.107 1.00 95.75 204 ASP A N 1
ATOM 1585 C CA . ASP A 1 204 ? 4.074 -14.048 15.230 1.00 95.75 204 ASP A CA 1
ATOM 1586 C C . ASP A 1 204 ? 3.402 -12.724 15.630 1.00 95.75 204 ASP A C 1
ATOM 1588 O O . ASP A 1 204 ? 3.061 -12.495 16.790 1.00 95.75 204 ASP A O 1
ATOM 1592 N N . VAL A 1 205 ? 3.220 -11.825 14.659 1.00 95.44 205 VAL A N 1
ATOM 1593 C CA . VAL A 1 205 ? 2.468 -10.582 14.839 1.00 95.44 205 VAL A CA 1
ATOM 1594 C C . VAL A 1 205 ? 1.075 -10.778 14.256 1.00 95.44 205 VAL A C 1
ATOM 1596 O O . VAL A 1 205 ? 0.915 -11.087 13.075 1.00 95.44 205 VAL A O 1
ATOM 1599 N N . VAL A 1 206 ? 0.065 -10.549 15.091 1.00 94.38 206 VAL A N 1
ATOM 1600 C CA . VAL A 1 206 ? -1.343 -10.479 14.695 1.00 94.38 206 VAL A CA 1
ATOM 1601 C C . VAL A 1 206 ? -1.820 -9.043 14.885 1.00 94.38 206 VAL A C 1
ATOM 1603 O O . VAL A 1 206 ? -1.447 -8.384 15.855 1.00 94.38 206 VAL A O 1
ATOM 1606 N N . VAL A 1 207 ? -2.595 -8.552 13.922 1.00 95.19 207 VAL A N 1
ATOM 1607 C CA . VAL A 1 207 ? -3.197 -7.216 13.932 1.00 95.19 207 VAL A CA 1
ATOM 1608 C C . VAL A 1 207 ? -4.639 -7.365 13.479 1.00 95.19 207 VAL A C 1
ATOM 1610 O O . VAL A 1 207 ? -4.903 -8.062 12.494 1.00 95.19 207 VAL A O 1
ATOM 1613 N N . GLU A 1 208 ? -5.551 -6.702 14.180 1.00 94.56 208 GLU A N 1
ATOM 1614 C CA . GLU A 1 208 ? -6.956 -6.640 13.796 1.00 94.56 208 GLU A CA 1
ATOM 1615 C C . GLU A 1 208 ? -7.142 -6.026 12.403 1.00 94.56 208 GLU A C 1
ATOM 1617 O O . GLU A 1 208 ? -6.432 -5.098 12.005 1.00 94.56 208 GLU A O 1
ATOM 1622 N N . ASP A 1 209 ? -8.134 -6.518 11.655 1.00 93.75 209 ASP A N 1
ATOM 1623 C CA . ASP A 1 209 ? -8.328 -6.105 10.261 1.00 93.75 209 ASP A CA 1
ATOM 1624 C C . ASP A 1 209 ? -8.581 -4.604 10.133 1.00 93.75 209 ASP A C 1
ATOM 1626 O O . ASP A 1 209 ? -8.042 -3.974 9.226 1.00 93.75 209 ASP A O 1
ATOM 1630 N N . HIS A 1 210 ? -9.351 -4.024 11.052 1.00 95.38 210 HIS A N 1
ATOM 1631 C CA . HIS A 1 210 ? -9.607 -2.588 11.063 1.00 95.38 210 HIS A CA 1
ATOM 1632 C C . HIS A 1 210 ? -8.336 -1.790 11.394 1.00 95.38 210 HIS A C 1
ATOM 1634 O O . HIS A 1 210 ? -8.085 -0.767 10.771 1.00 95.38 210 HIS A O 1
ATOM 1640 N N . ALA A 1 211 ? -7.485 -2.275 12.302 1.00 97.00 211 ALA A N 1
ATOM 1641 C CA . ALA A 1 211 ? -6.245 -1.600 12.681 1.00 97.00 211 ALA A CA 1
ATOM 1642 C C . ALA A 1 211 ? -5.193 -1.589 11.555 1.00 97.00 211 ALA A C 1
ATOM 1644 O O . ALA A 1 211 ? -4.348 -0.695 11.504 1.00 97.00 211 ALA A O 1
ATOM 1645 N N . LEU A 1 212 ? -5.267 -2.524 10.601 1.00 95.94 212 LEU A N 1
ATOM 1646 C CA . LEU A 1 212 ? -4.453 -2.472 9.382 1.00 95.94 212 LEU A CA 1
ATOM 1647 C C . LEU A 1 212 ? -4.820 -1.307 8.445 1.00 95.94 212 LEU A C 1
ATOM 1649 O O . LEU A 1 212 ? -3.995 -0.957 7.606 1.00 95.94 212 LEU A O 1
ATOM 1653 N N . GLU A 1 213 ? -5.996 -0.685 8.599 1.00 95.75 213 GLU A N 1
ATOM 1654 C CA . GLU A 1 213 ? -6.375 0.520 7.842 1.00 95.75 213 GLU A CA 1
ATOM 1655 C C . GLU A 1 213 ? -5.759 1.806 8.395 1.00 95.75 213 GLU A C 1
ATOM 1657 O O . GLU A 1 213 ? -5.826 2.842 7.735 1.00 95.75 213 GLU A O 1
ATOM 1662 N N . ILE A 1 214 ? -5.163 1.771 9.593 1.00 97.19 214 ILE A N 1
ATOM 1663 C CA . ILE A 1 214 ? -4.427 2.924 10.119 1.00 97.19 214 ILE A CA 1
ATOM 1664 C C . ILE A 1 214 ? -3.335 3.292 9.112 1.00 97.19 214 ILE A C 1
ATOM 1666 O O . ILE A 1 214 ? -2.670 2.409 8.567 1.00 97.19 214 ILE A O 1
ATOM 1670 N N . SER A 1 215 ? -3.129 4.593 8.902 1.00 96.62 215 SER A N 1
ATOM 1671 C CA . SER A 1 215 ? -2.106 5.137 8.009 1.00 96.62 215 SER A CA 1
ATOM 1672 C C . SER A 1 215 ? -0.749 4.447 8.174 1.00 96.62 215 SER A C 1
ATOM 1674 O O . SER A 1 215 ? -0.294 4.163 9.283 1.00 96.62 215 SER A O 1
ATOM 1676 N N . ASP A 1 216 ? -0.057 4.229 7.060 1.00 95.56 216 ASP A N 1
ATOM 1677 C CA . ASP A 1 216 ? 1.284 3.635 7.021 1.00 95.56 216 ASP A CA 1
ATOM 1678 C C . ASP A 1 216 ? 2.384 4.518 7.623 1.00 95.56 216 ASP A C 1
ATOM 1680 O O . ASP A 1 216 ? 3.519 4.073 7.795 1.00 95.56 216 ASP A O 1
ATOM 1684 N N . LEU A 1 217 ? 2.045 5.760 7.979 1.00 94.88 217 LEU A N 1
ATOM 1685 C CA . LEU A 1 217 ? 2.899 6.631 8.785 1.00 94.88 217 LEU A CA 1
ATOM 1686 C C . LEU A 1 217 ? 2.953 6.199 10.258 1.00 94.88 217 LEU A C 1
ATOM 1688 O O . LEU A 1 217 ? 3.885 6.569 10.969 1.00 94.88 217 LEU A O 1
ATOM 1692 N N . VAL A 1 218 ? 1.976 5.413 10.715 1.00 97.06 218 VAL A N 1
ATOM 1693 C CA . VAL A 1 218 ? 1.914 4.897 12.083 1.00 97.06 218 VAL A CA 1
ATOM 1694 C C . VAL A 1 218 ? 2.631 3.551 12.149 1.00 97.06 218 VAL A C 1
ATOM 1696 O O . VAL A 1 218 ? 2.348 2.637 11.370 1.00 97.06 218 VAL A O 1
ATOM 1699 N N . ALA A 1 219 ? 3.549 3.412 13.104 1.00 96.75 219 ALA A N 1
ATOM 1700 C CA . ALA A 1 219 ? 4.276 2.165 13.314 1.00 96.75 219 ALA A CA 1
ATOM 1701 C C . ALA A 1 219 ? 3.347 1.006 13.712 1.00 96.75 219 ALA A C 1
ATOM 1703 O O . ALA A 1 219 ? 2.338 1.194 14.394 1.00 96.75 219 ALA A O 1
ATOM 1704 N N . LEU A 1 220 ? 3.723 -0.208 13.314 1.00 97.06 220 LEU A N 1
ATOM 1705 C CA . LEU A 1 220 ? 2.969 -1.442 13.520 1.00 97.06 220 LEU A CA 1
ATOM 1706 C C . LEU A 1 220 ? 2.584 -1.661 14.986 1.00 97.06 220 LEU A C 1
ATOM 1708 O O . LEU A 1 220 ? 1.461 -2.063 15.269 1.00 97.06 220 LEU A O 1
ATOM 1712 N N . GLU A 1 221 ? 3.491 -1.365 15.913 1.00 96.56 221 GLU A N 1
ATOM 1713 C CA . GLU A 1 221 ? 3.262 -1.510 17.349 1.00 96.56 221 GLU A CA 1
ATOM 1714 C C . GLU A 1 221 ? 2.111 -0.620 17.843 1.00 96.56 221 GLU A C 1
ATOM 1716 O O . GLU A 1 221 ? 1.321 -1.042 18.684 1.00 96.56 221 GLU A O 1
ATOM 1721 N N . HIS A 1 222 ? 1.977 0.587 17.289 1.00 97.75 222 HIS A N 1
ATOM 1722 C CA . HIS A 1 222 ? 0.853 1.475 17.587 1.00 97.75 222 HIS A CA 1
ATOM 1723 C C . HIS A 1 222 ? -0.425 1.010 16.890 1.00 97.75 222 HIS A C 1
ATOM 1725 O O . HIS A 1 222 ? -1.495 1.097 17.481 1.00 97.75 222 HIS A O 1
ATOM 1731 N N . LYS A 1 223 ? -0.333 0.427 15.685 1.00 97.88 223 LYS A N 1
ATOM 1732 C CA . LYS A 1 223 ? -1.502 -0.205 15.052 1.00 97.88 223 LYS A CA 1
ATOM 1733 C C . LYS A 1 223 ? -2.050 -1.359 15.909 1.00 97.88 223 LYS A C 1
ATOM 1735 O O . LYS A 1 223 ? -3.257 -1.450 16.103 1.00 97.88 223 LYS A O 1
ATOM 1740 N N . GLN A 1 224 ? -1.175 -2.197 16.472 1.00 97.06 224 GLN A N 1
ATOM 1741 C CA . GLN A 1 224 ? -1.565 -3.259 17.410 1.00 97.06 224 GLN A CA 1
ATOM 1742 C C . GLN A 1 224 ? -2.172 -2.694 18.697 1.00 97.06 224 GLN A C 1
ATOM 1744 O O . GLN A 1 224 ? -3.266 -3.088 19.083 1.00 97.06 224 GLN A O 1
ATOM 1749 N N . GLU A 1 225 ? -1.504 -1.728 19.337 1.00 97.50 225 GLU A N 1
ATOM 1750 C CA . GLU A 1 225 ? -2.012 -1.109 20.568 1.00 97.50 225 GLU A CA 1
ATOM 1751 C C . GLU A 1 225 ? -3.389 -0.460 20.374 1.00 97.50 225 GLU A C 1
ATOM 1753 O O . GLU A 1 225 ? -4.232 -0.551 21.270 1.00 97.50 225 GLU A O 1
ATOM 1758 N N . PHE A 1 226 ? -3.643 0.122 19.198 1.00 98.19 226 PHE A N 1
ATOM 1759 C CA . PHE A 1 226 ? -4.938 0.697 18.860 1.00 98.19 226 PHE A CA 1
ATOM 1760 C C . PHE A 1 226 ? -6.064 -0.334 18.923 1.00 98.19 226 PHE A C 1
ATOM 1762 O O . PHE A 1 226 ? -7.055 -0.121 19.622 1.00 98.19 226 PHE A O 1
ATOM 1769 N N . GLY A 1 227 ? -5.907 -1.441 18.191 1.00 96.69 227 GLY A N 1
ATOM 1770 C CA . GLY A 1 227 ? -6.920 -2.492 18.093 1.00 96.69 227 GLY A CA 1
ATOM 1771 C C . GLY A 1 227 ? -7.065 -3.296 19.384 1.00 96.69 227 GLY A C 1
ATOM 1772 O O . GLY A 1 227 ? -8.182 -3.569 19.814 1.00 96.69 227 GLY A O 1
ATOM 1773 N N . ASP A 1 228 ? -5.947 -3.615 20.038 1.00 96.81 228 ASP A N 1
ATOM 1774 C CA . ASP A 1 228 ? -5.925 -4.522 21.190 1.00 96.81 228 ASP A CA 1
ATOM 1775 C C . ASP A 1 228 ? -6.310 -3.831 22.504 1.00 96.81 228 ASP A C 1
ATOM 1777 O O . ASP A 1 228 ? -6.743 -4.492 23.451 1.00 96.81 228 ASP A O 1
ATOM 1781 N N . ARG A 1 229 ? -6.089 -2.512 22.613 1.00 97.25 229 ARG A N 1
ATOM 1782 C CA . ARG A 1 229 ? -6.223 -1.782 23.885 1.00 97.25 229 ARG A CA 1
ATOM 1783 C C . ARG A 1 229 ? -7.006 -0.488 23.762 1.00 97.25 229 ARG A C 1
ATOM 1785 O O . ARG A 1 229 ? -8.030 -0.356 24.426 1.00 97.25 229 ARG A O 1
ATOM 1792 N N . LEU A 1 230 ? -6.543 0.455 22.940 1.00 98.06 230 LEU A N 1
ATOM 1793 C CA . LEU A 1 230 ? -7.090 1.815 22.929 1.00 98.06 230 LEU A CA 1
ATOM 1794 C C . LEU A 1 230 ? -8.568 1.830 22.527 1.00 98.06 230 LEU A C 1
ATOM 1796 O O . LEU A 1 230 ? -9.389 2.401 23.247 1.00 98.06 230 LEU A O 1
ATOM 1800 N N . LEU A 1 231 ? -8.917 1.203 21.400 1.00 97.56 231 LEU A N 1
ATOM 1801 C CA . LEU A 1 231 ? -10.293 1.181 20.910 1.00 97.56 231 LEU A CA 1
ATOM 1802 C C . LEU A 1 231 ? -11.232 0.397 21.851 1.00 97.56 231 LEU A C 1
ATOM 1804 O O . LEU A 1 231 ? -12.284 0.944 22.189 1.00 97.56 231 LEU A O 1
ATOM 1808 N N . PRO A 1 232 ? -10.881 -0.809 22.349 1.00 97.50 232 PRO A N 1
ATOM 1809 C CA . PRO A 1 232 ? -11.668 -1.490 23.378 1.00 97.50 232 PRO A CA 1
ATOM 1810 C C . PRO A 1 232 ? -11.878 -0.663 24.654 1.00 97.50 232 PRO A C 1
ATOM 1812 O O . PRO A 1 232 ? -13.002 -0.580 25.148 1.00 97.50 232 PRO A O 1
ATOM 1815 N N . GLU A 1 233 ? -10.834 -0.011 25.175 1.00 97.94 233 GLU A N 1
ATOM 1816 C CA . GLU A 1 233 ? -10.934 0.835 26.372 1.00 97.94 233 GLU A CA 1
ATOM 1817 C C . GLU A 1 233 ? -11.863 2.030 26.128 1.00 97.94 233 GLU A C 1
ATOM 1819 O O . GLU A 1 233 ? -12.741 2.311 26.946 1.00 97.94 233 GLU A O 1
ATOM 1824 N N . LEU A 1 234 ? -11.727 2.694 24.976 1.00 97.56 234 LEU A N 1
ATOM 1825 C CA . LEU A 1 234 ? -12.619 3.778 24.575 1.00 97.56 234 LEU A CA 1
ATOM 1826 C C . LEU A 1 234 ? -14.076 3.300 24.512 1.00 97.56 234 LEU A C 1
ATOM 1828 O O . LEU A 1 234 ? -14.955 3.947 25.078 1.00 97.56 234 LEU A O 1
ATOM 1832 N N . LEU A 1 235 ? -14.337 2.154 23.881 1.00 97.06 235 LEU A N 1
ATOM 1833 C CA . LEU A 1 235 ? -15.681 1.580 23.794 1.00 97.06 235 LEU A CA 1
ATOM 1834 C C . LEU A 1 235 ? -16.287 1.313 25.174 1.00 97.06 235 LEU A C 1
ATOM 1836 O O . LEU A 1 235 ? -17.450 1.644 25.394 1.00 97.06 235 LEU A O 1
ATOM 1840 N N . GLU A 1 236 ? -15.525 0.750 26.112 1.00 97.19 236 GLU A N 1
ATOM 1841 C CA . GLU A 1 236 ? -16.008 0.494 27.473 1.00 97.19 236 GLU A CA 1
ATOM 1842 C C . GLU A 1 236 ? -16.338 1.783 28.232 1.00 97.19 236 GLU A C 1
ATOM 1844 O O . GLU A 1 236 ? -17.343 1.844 28.942 1.00 97.19 236 GLU A O 1
ATOM 1849 N N . ARG A 1 237 ? -15.548 2.844 28.048 1.00 97.25 237 ARG A N 1
ATOM 1850 C CA . ARG A 1 237 ? -15.833 4.162 28.635 1.00 97.25 237 ARG A CA 1
ATOM 1851 C C . ARG A 1 237 ? -17.115 4.775 28.080 1.00 97.25 237 ARG A C 1
ATOM 1853 O O . ARG A 1 237 ? -17.960 5.230 28.850 1.00 97.25 237 ARG A O 1
ATOM 1860 N N . LEU A 1 238 ? -17.316 4.698 26.764 1.00 96.56 238 LEU A N 1
ATOM 1861 C CA . LEU A 1 238 ? -18.556 5.153 26.126 1.00 96.56 238 LEU A CA 1
ATOM 1862 C C . LEU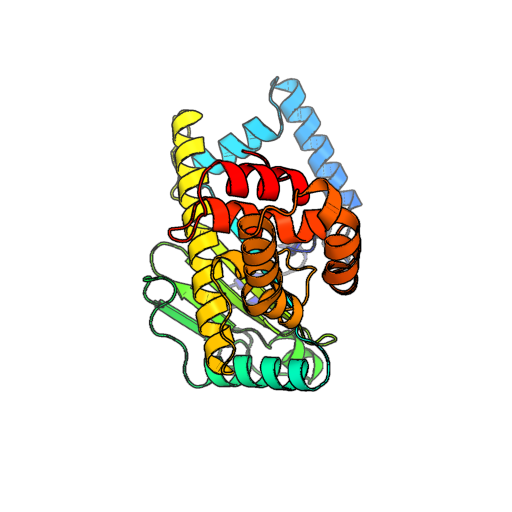 A 1 238 ? -19.772 4.340 26.603 1.00 96.56 238 LEU A C 1
ATOM 1864 O O . LEU A 1 238 ? -20.812 4.915 26.917 1.00 96.56 238 LEU A O 1
ATOM 1868 N N . LYS A 1 239 ? -19.641 3.013 26.751 1.00 95.81 239 LYS A N 1
ATOM 1869 C CA . LYS A 1 239 ? -20.707 2.146 27.296 1.00 95.81 239 LYS A CA 1
ATOM 1870 C C . LYS A 1 239 ? -21.072 2.471 28.748 1.00 95.81 239 LYS A C 1
ATOM 1872 O O . LYS A 1 239 ? -22.209 2.243 29.147 1.00 95.81 239 LYS A O 1
ATOM 1877 N N . ARG A 1 240 ? -20.136 3.012 29.536 1.00 95.94 240 ARG A N 1
ATOM 1878 C CA . ARG A 1 240 ? -20.382 3.495 30.910 1.00 95.94 240 ARG A CA 1
ATOM 1879 C C . ARG A 1 240 ? -21.064 4.867 30.960 1.00 95.94 240 ARG A C 1
ATOM 1881 O O . ARG A 1 240 ? -21.365 5.346 32.049 1.00 95.94 240 ARG A O 1
ATOM 1888 N N . GLY A 1 241 ? -21.325 5.484 29.806 1.00 94.12 241 GLY A N 1
ATOM 1889 C CA . GLY A 1 241 ? -22.029 6.760 29.692 1.00 94.12 241 GLY A CA 1
ATOM 1890 C C . GLY A 1 241 ? -21.121 7.990 29.658 1.00 94.12 241 GLY A C 1
ATOM 1891 O O . GLY A 1 241 ? -21.631 9.112 29.698 1.00 94.12 241 GLY A O 1
ATOM 1892 N N . GLU A 1 242 ? -19.797 7.820 29.572 1.00 95.31 242 GLU A N 1
ATOM 1893 C CA . GLU A 1 242 ? -18.894 8.947 29.321 1.00 95.31 242 GLU A CA 1
ATOM 1894 C C . GLU A 1 242 ? -19.170 9.530 27.927 1.00 95.31 242 GLU A C 1
ATOM 1896 O O . GLU A 1 242 ? -19.313 8.795 26.950 1.00 95.31 242 GLU A O 1
ATOM 1901 N N . LYS A 1 243 ? -19.260 10.860 27.812 1.00 90.25 243 LYS A N 1
ATOM 1902 C CA . LYS A 1 243 ? -19.554 11.515 26.530 1.00 90.25 243 LYS A CA 1
ATOM 1903 C C . LYS A 1 243 ? -18.260 11.759 25.767 1.00 90.25 243 LYS A C 1
ATOM 1905 O O . LYS A 1 243 ? -17.280 12.202 26.353 1.00 90.25 243 LYS A O 1
ATOM 1910 N N . GLY A 1 244 ? -18.283 11.592 24.442 1.00 83.50 244 GLY A N 1
ATOM 1911 C CA . GLY A 1 244 ? -17.101 11.801 23.590 1.00 83.50 244 GLY A CA 1
ATOM 1912 C C . GLY A 1 244 ? -16.365 13.129 23.839 1.00 83.50 244 GLY A C 1
ATOM 1913 O O . GLY A 1 244 ? -15.149 13.132 23.979 1.00 83.50 244 GLY A O 1
ATOM 1914 N N . LYS A 1 245 ? -17.089 14.240 24.025 1.00 85.25 245 LYS A N 1
ATOM 1915 C CA . LYS A 1 245 ? -16.489 15.552 24.346 1.00 85.25 245 LYS A CA 1
ATOM 1916 C C . LYS A 1 245 ? -15.622 15.558 25.618 1.00 85.25 245 LYS A C 1
ATOM 1918 O O . LYS A 1 245 ? -14.669 16.320 25.707 1.00 85.25 245 LYS A O 1
ATOM 1923 N N . ASP A 1 246 ? -15.948 14.712 26.595 1.00 91.44 246 ASP A N 1
ATOM 1924 C CA . ASP A 1 246 ? -15.235 14.625 27.871 1.00 91.44 246 ASP A CA 1
ATOM 1925 C C . ASP A 1 246 ? -14.007 13.695 27.746 1.00 91.44 246 ASP A C 1
ATOM 1927 O O . ASP A 1 246 ? -13.123 13.689 28.602 1.00 91.44 246 ASP A O 1
ATOM 1931 N N . LEU A 1 247 ? -13.922 12.933 26.646 1.00 95.00 247 LEU A N 1
ATOM 1932 C CA . LEU A 1 247 ? -12.839 12.003 26.332 1.00 95.00 247 LEU A CA 1
ATOM 1933 C C . LEU A 1 247 ? -11.774 12.579 25.398 1.00 95.00 247 LEU A C 1
ATOM 1935 O O . LEU A 1 247 ? -10.741 11.934 25.222 1.00 95.00 247 LEU A O 1
ATOM 1939 N N . ASP A 1 248 ? -11.982 13.770 24.830 1.00 93.12 248 ASP A N 1
ATOM 1940 C CA . ASP A 1 248 ? -11.081 14.361 23.833 1.00 93.12 248 ASP A CA 1
ATOM 1941 C C . ASP A 1 248 ? -9.629 14.435 24.325 1.00 93.12 248 ASP A C 1
ATOM 1943 O O . ASP A 1 248 ? -8.727 13.889 23.691 1.00 93.12 248 ASP A O 1
ATOM 1947 N N . ALA A 1 249 ? -9.405 15.033 25.499 1.00 93.88 249 ALA A N 1
ATOM 1948 C CA . ALA A 1 249 ? -8.061 15.196 26.053 1.00 93.88 249 ALA A CA 1
ATOM 1949 C C . ALA A 1 249 ? -7.392 13.854 26.392 1.00 93.88 249 ALA A C 1
ATOM 1951 O O . ALA A 1 249 ? -6.181 13.696 26.227 1.00 93.88 249 ALA A O 1
ATOM 1952 N N . TRP A 1 250 ? -8.176 12.873 26.853 1.00 96.31 250 TRP A N 1
ATOM 1953 C CA . TRP A 1 250 ? -7.670 11.525 27.101 1.00 96.31 250 TRP A CA 1
ATOM 1954 C C . TRP A 1 250 ? -7.259 10.851 25.793 1.00 96.31 250 TRP A C 1
ATOM 1956 O O . TRP A 1 250 ? -6.164 10.297 25.711 1.00 96.31 250 TRP A O 1
ATOM 1966 N N . LEU A 1 251 ? -8.102 10.936 24.762 1.00 96.56 251 LEU A N 1
ATOM 1967 C CA . LEU A 1 251 ? -7.843 10.324 23.466 1.00 96.56 251 LEU A CA 1
ATOM 1968 C C . LEU A 1 251 ? -6.602 10.937 22.808 1.00 96.56 251 LEU A C 1
ATOM 1970 O O . LEU A 1 251 ? -5.735 10.201 22.344 1.00 96.56 251 LEU A O 1
ATOM 1974 N N . ASP A 1 252 ? -6.465 12.263 22.841 1.00 95.00 252 ASP A N 1
ATOM 1975 C CA . ASP A 1 252 ? -5.291 12.955 22.297 1.00 95.00 252 ASP A CA 1
ATOM 1976 C C . ASP A 1 252 ? -4.007 12.579 23.039 1.00 95.00 252 ASP A C 1
ATOM 1978 O O . ASP A 1 252 ? -2.969 12.350 22.415 1.00 95.00 252 ASP A O 1
ATOM 1982 N N . ALA A 1 253 ? -4.068 12.437 24.367 1.00 96.25 253 ALA A N 1
ATOM 1983 C CA . ALA A 1 253 ? -2.928 11.972 25.150 1.00 96.25 253 ALA A CA 1
ATOM 1984 C C . ALA A 1 253 ? -2.522 10.534 24.782 1.00 96.25 253 ALA A C 1
ATOM 1986 O O . ALA A 1 253 ? -1.327 10.250 24.671 1.00 96.25 253 ALA A O 1
ATOM 1987 N N . ARG A 1 254 ? -3.496 9.639 24.557 1.00 97.38 254 ARG A N 1
ATOM 1988 C CA . ARG A 1 254 ? -3.255 8.247 24.137 1.00 97.38 254 ARG A CA 1
ATOM 1989 C C . ARG A 1 254 ? -2.704 8.143 22.719 1.00 97.38 254 ARG A C 1
ATOM 1991 O O . ARG A 1 254 ? -1.823 7.325 22.477 1.00 97.38 254 ARG A O 1
ATOM 1998 N N . LEU A 1 255 ? -3.194 8.974 21.803 1.00 97.12 255 LEU A N 1
ATOM 1999 C CA . LEU A 1 255 ? -2.796 8.971 20.397 1.00 97.12 255 LEU A CA 1
ATOM 2000 C C . LEU A 1 255 ? -1.510 9.757 20.119 1.00 97.12 255 LEU A C 1
ATOM 2002 O O . LEU A 1 255 ? -0.933 9.600 19.048 1.00 97.12 255 LEU A O 1
ATOM 2006 N N . LYS A 1 256 ? -1.008 10.562 21.062 1.00 96.56 256 LYS A N 1
ATOM 2007 C CA . LYS A 1 256 ? 0.227 11.351 20.897 1.00 96.56 256 LYS A CA 1
ATOM 2008 C C . LYS A 1 256 ? 1.418 10.570 20.296 1.00 96.56 256 LYS A C 1
ATOM 2010 O O . LYS A 1 256 ? 2.109 11.145 19.457 1.00 96.56 256 LYS A O 1
ATOM 2015 N N . PRO A 1 257 ? 1.684 9.294 20.654 1.00 96.19 257 PRO A N 1
ATOM 2016 C CA . PRO A 1 257 ? 2.779 8.518 20.057 1.00 96.19 257 PRO A CA 1
ATOM 2017 C C . PRO A 1 257 ? 2.591 8.164 18.573 1.00 96.19 257 PRO A C 1
ATOM 2019 O O . PRO A 1 257 ? 3.559 7.812 17.909 1.00 96.19 257 PRO A O 1
ATOM 2022 N N . TYR A 1 258 ? 1.368 8.248 18.045 1.00 96.56 258 TYR A N 1
ATOM 2023 C CA . TYR A 1 258 ? 1.030 7.825 16.684 1.00 96.56 258 TYR A CA 1
ATOM 2024 C C . TYR A 1 258 ? 1.495 8.842 15.633 1.00 96.56 258 TYR A C 1
ATOM 2026 O O . TYR A 1 258 ? 1.590 8.502 14.457 1.00 96.56 258 TYR A O 1
ATOM 2034 N N . GLY A 1 259 ? 1.799 10.075 16.049 1.00 94.62 259 GLY A N 1
ATOM 2035 C CA . GLY A 1 259 ? 2.294 11.145 15.189 1.00 94.62 259 GLY A CA 1
ATOM 2036 C C . GLY A 1 259 ? 1.450 12.416 15.260 1.00 94.62 259 GLY A C 1
ATOM 2037 O O . GLY A 1 259 ? 0.505 12.528 16.043 1.00 94.62 259 GLY A O 1
ATOM 2038 N N . ALA A 1 260 ? 1.815 13.395 14.432 1.00 93.19 260 ALA A N 1
ATOM 2039 C CA . ALA A 1 260 ? 1.002 14.590 14.233 1.00 93.19 260 ALA A CA 1
ATOM 2040 C C . ALA A 1 260 ? -0.348 14.214 13.603 1.00 93.19 260 ALA A C 1
ATOM 2042 O O . ALA A 1 260 ? -0.424 13.276 12.810 1.00 93.19 260 ALA A O 1
ATOM 2043 N N . ASP A 1 261 ? -1.407 14.933 13.981 1.00 92.25 261 ASP A N 1
ATOM 2044 C CA . ASP A 1 261 ? -2.769 14.705 13.485 1.00 92.25 261 ASP A CA 1
ATOM 2045 C C . ASP A 1 261 ? -3.247 13.249 13.627 1.00 92.25 261 ASP A C 1
ATOM 2047 O O . ASP A 1 261 ? -3.976 12.725 12.783 1.00 92.25 261 ASP A O 1
ATOM 2051 N N . ALA A 1 262 ? -2.863 12.584 14.722 1.00 94.94 262 ALA A N 1
ATOM 2052 C CA . ALA A 1 262 ? -3.086 11.155 14.933 1.00 94.94 262 ALA A CA 1
ATOM 2053 C C . ALA A 1 262 ? -4.538 10.694 14.732 1.00 94.94 262 ALA A C 1
ATOM 2055 O O . ALA A 1 262 ? -4.759 9.593 14.233 1.00 94.94 262 ALA A O 1
ATOM 2056 N N . ARG A 1 263 ? -5.533 11.537 15.046 1.00 94.50 263 ARG A N 1
ATOM 2057 C CA . ARG A 1 263 ? -6.949 11.239 14.773 1.00 94.50 263 ARG A CA 1
ATOM 2058 C C . ARG A 1 263 ? -7.215 10.994 13.284 1.00 94.50 263 ARG A C 1
ATOM 2060 O O . ARG A 1 263 ? -7.921 10.048 12.968 1.00 94.50 263 ARG A O 1
ATOM 2067 N N . LEU A 1 264 ? -6.614 11.781 12.385 1.00 94.38 264 LEU A N 1
ATOM 2068 C CA . LEU A 1 264 ? -6.718 11.580 10.932 1.00 94.38 264 LEU A CA 1
ATOM 2069 C C . LEU A 1 264 ? -5.977 10.317 10.481 1.00 94.38 264 LEU A C 1
ATOM 2071 O O . LEU A 1 264 ? -6.426 9.633 9.567 1.00 94.38 264 LEU A O 1
ATOM 2075 N N . LEU A 1 265 ? -4.857 9.987 11.129 1.00 96.31 265 LEU A N 1
ATOM 2076 C CA . LEU A 1 265 ? -4.082 8.788 10.802 1.00 96.31 265 LEU A CA 1
ATOM 2077 C C . LEU A 1 265 ? -4.827 7.491 11.147 1.00 96.31 265 LEU A C 1
ATOM 2079 O O . LEU A 1 265 ? -4.631 6.487 10.462 1.00 96.31 265 LEU A O 1
ATOM 2083 N N . VAL A 1 266 ? -5.663 7.502 12.191 1.00 97.00 266 VAL A N 1
ATOM 2084 C CA . VAL A 1 266 ? -6.438 6.330 12.639 1.00 97.00 266 VAL A CA 1
ATOM 2085 C C . VAL A 1 266 ? -7.898 6.339 12.172 1.00 97.00 266 VAL A C 1
ATOM 2087 O O . VAL A 1 266 ? -8.579 5.325 12.305 1.00 97.00 266 VAL A O 1
ATOM 2090 N N . GLU A 1 267 ? -8.386 7.444 11.601 1.00 96.50 267 GLU A N 1
ATOM 2091 C CA . GLU A 1 267 ? -9.766 7.577 11.111 1.00 96.50 267 GLU A CA 1
ATOM 2092 C C . GLU A 1 267 ? -10.195 6.423 10.186 1.00 96.50 267 GLU A C 1
ATOM 2094 O O . GLU A 1 267 ? -11.251 5.839 10.458 1.00 96.50 267 GLU A O 1
ATOM 2099 N N . PRO A 1 268 ? -9.387 5.978 9.197 1.00 95.81 268 PRO A N 1
ATOM 2100 C CA . PRO A 1 268 ? -9.811 4.901 8.303 1.00 95.81 268 PRO A CA 1
ATOM 2101 C C . PRO A 1 268 ? -10.048 3.572 9.033 1.00 95.81 268 PRO A C 1
ATOM 2103 O O . PRO A 1 268 ? -10.924 2.795 8.648 1.00 95.81 268 PRO A O 1
ATOM 2106 N N . ALA A 1 269 ? -9.312 3.326 10.121 1.00 96.69 269 ALA A N 1
ATOM 2107 C CA . ALA A 1 269 ? -9.495 2.153 10.970 1.00 96.69 269 ALA A CA 1
ATOM 2108 C C . ALA A 1 269 ? -10.790 2.209 11.768 1.00 96.69 269 ALA A C 1
ATOM 2110 O O . ALA A 1 269 ? -11.490 1.203 11.870 1.00 96.69 269 ALA A O 1
ATOM 2111 N N . VAL A 1 270 ? -11.155 3.384 12.277 1.00 97.12 270 VAL A N 1
ATOM 2112 C CA . VAL A 1 270 ? -12.442 3.582 12.952 1.00 97.12 270 VAL A CA 1
ATOM 2113 C C . VAL A 1 270 ? -13.588 3.413 11.961 1.00 97.12 270 VAL A C 1
ATOM 2115 O O . VAL A 1 270 ? -14.534 2.682 12.245 1.00 97.12 270 VAL A O 1
ATOM 2118 N N . ALA A 1 271 ? -13.478 3.998 10.767 1.00 95.75 271 ALA A N 1
ATOM 2119 C CA . ALA A 1 271 ? -14.469 3.833 9.711 1.00 95.75 271 ALA A CA 1
ATOM 2120 C C . ALA A 1 271 ? -14.639 2.352 9.317 1.00 95.75 271 ALA A C 1
ATOM 2122 O O . ALA A 1 271 ? -15.760 1.866 9.158 1.00 95.75 271 ALA A O 1
ATOM 2123 N N . ALA A 1 272 ? -13.535 1.608 9.192 1.00 94.69 272 ALA A N 1
ATOM 2124 C CA . ALA A 1 272 ? -13.567 0.175 8.910 1.00 94.69 272 ALA A CA 1
ATOM 2125 C C . ALA A 1 272 ? -14.175 -0.642 10.057 1.00 94.69 272 ALA A C 1
ATOM 2127 O O . ALA A 1 272 ? -14.983 -1.533 9.799 1.00 94.69 272 ALA A O 1
ATOM 2128 N N . PHE A 1 273 ? -13.848 -0.314 11.309 1.00 96.81 273 PHE A N 1
ATOM 2129 C CA . PHE A 1 273 ? -14.431 -0.948 12.490 1.00 96.81 273 PHE A CA 1
ATOM 2130 C C . PHE A 1 273 ? -15.952 -0.743 12.560 1.00 96.81 273 PHE A C 1
ATOM 2132 O O . PHE A 1 273 ? -16.691 -1.698 12.786 1.00 96.81 273 PHE A O 1
ATOM 2139 N N . LEU A 1 274 ? -16.432 0.474 12.284 1.00 96.38 274 LEU A N 1
ATOM 2140 C CA . LEU A 1 274 ? -17.859 0.824 12.293 1.00 96.38 274 LEU A CA 1
ATOM 2141 C C . LEU A 1 274 ? -18.678 0.148 11.182 1.00 96.38 274 LEU A C 1
ATOM 2143 O O . LEU A 1 274 ? -19.893 0.030 11.319 1.00 96.38 274 LEU A O 1
ATOM 2147 N N . ARG A 1 275 ? -18.039 -0.297 10.094 1.00 94.25 275 ARG A N 1
ATOM 2148 C CA . ARG A 1 275 ? -18.668 -1.132 9.052 1.00 94.25 275 ARG A CA 1
ATOM 2149 C C . ARG A 1 275 ? -18.538 -2.632 9.332 1.00 94.25 275 ARG A C 1
ATOM 2151 O O . ARG A 1 275 ? -19.104 -3.443 8.603 1.00 94.25 275 ARG A O 1
ATOM 2158 N N . GLY A 1 276 ? -17.745 -2.999 10.335 1.00 92.50 276 GLY A N 1
ATOM 2159 C CA . GLY A 1 276 ? -17.430 -4.376 10.673 1.00 92.50 276 GLY A CA 1
ATOM 2160 C C . GLY A 1 276 ? -18.506 -5.054 11.527 1.00 92.50 276 GLY A C 1
ATOM 2161 O O . GLY A 1 276 ? -19.394 -4.404 12.076 1.00 92.50 276 GLY A O 1
ATOM 2162 N N . PRO A 1 277 ? -18.405 -6.380 11.710 1.00 90.75 277 PRO A N 1
ATOM 2163 C CA . PRO A 1 277 ? -19.374 -7.161 12.485 1.00 90.75 277 PRO A CA 1
ATOM 2164 C C . PRO A 1 277 ? -19.368 -6.834 13.986 1.00 90.75 277 PRO A C 1
ATOM 2166 O O . PRO A 1 277 ? -20.323 -7.154 14.685 1.00 90.75 277 PRO A O 1
ATOM 2169 N N . GLN A 1 278 ? -18.297 -6.213 14.487 1.00 90.06 278 GLN A N 1
ATOM 2170 C CA . GLN A 1 278 ? -18.151 -5.797 15.886 1.00 90.06 278 GLN A CA 1
ATOM 2171 C C . GLN A 1 278 ? -18.585 -4.339 16.120 1.00 90.06 278 GLN A C 1
ATOM 2173 O O . GLN A 1 278 ? -18.329 -3.786 17.192 1.00 90.06 278 GLN A O 1
ATOM 2178 N N . ALA A 1 279 ? -19.211 -3.701 15.124 1.00 94.19 279 ALA A N 1
ATOM 2179 C CA . ALA A 1 279 ? -19.644 -2.318 15.230 1.00 94.19 279 ALA A CA 1
ATOM 2180 C C . ALA A 1 279 ? -20.618 -2.133 16.412 1.00 94.19 279 ALA A C 1
ATOM 2182 O O . ALA A 1 279 ? -21.545 -2.929 16.592 1.00 94.19 279 ALA A O 1
ATOM 2183 N N . PRO A 1 280 ? -20.433 -1.085 17.232 1.00 94.94 280 PRO A N 1
ATOM 2184 C CA . PRO A 1 280 ? -21.330 -0.803 18.338 1.00 94.94 280 PRO A CA 1
ATOM 2185 C C . PRO A 1 280 ? -22.665 -0.236 17.826 1.00 94.94 280 PRO A C 1
ATOM 2187 O O . PRO A 1 280 ? -22.810 0.127 16.658 1.00 94.94 280 PRO A O 1
ATOM 2190 N N . GLY A 1 281 ? -23.645 -0.107 18.726 1.00 95.31 281 GLY A N 1
ATOM 2191 C CA . GLY A 1 281 ? -24.925 0.531 18.411 1.00 95.31 281 GLY A CA 1
ATOM 2192 C C . GLY A 1 281 ? -24.781 1.979 17.902 1.00 95.31 281 GLY A C 1
ATOM 2193 O O . GLY A 1 281 ? -23.747 2.621 18.121 1.00 95.31 281 GLY A O 1
ATOM 2194 N N . PRO A 1 282 ? -25.825 2.530 17.254 1.00 93.88 282 PRO A N 1
ATOM 2195 C CA . PRO A 1 282 ? -25.757 3.798 16.518 1.00 93.88 282 PRO A CA 1
ATOM 2196 C C . PRO A 1 282 ? -25.339 5.000 17.376 1.00 93.88 282 PRO A C 1
ATOM 2198 O O . PRO A 1 282 ? -24.675 5.908 16.872 1.00 93.88 282 PRO A O 1
ATOM 2201 N N . GLU A 1 283 ? -25.678 5.001 18.666 1.00 94.12 283 GLU A N 1
ATOM 2202 C CA . GLU A 1 283 ? -25.289 6.054 19.609 1.00 94.12 283 GLU A CA 1
ATOM 2203 C C . GLU A 1 283 ? -23.766 6.106 19.811 1.00 94.12 283 GLU A C 1
ATOM 2205 O O . GLU A 1 283 ? -23.134 7.119 19.507 1.00 94.12 283 GLU A O 1
ATOM 2210 N N . ILE A 1 284 ? -23.158 4.994 20.237 1.00 95.50 284 ILE A N 1
ATOM 2211 C CA . ILE A 1 284 ? -21.701 4.881 20.412 1.00 95.50 284 ILE A CA 1
ATOM 2212 C C . ILE A 1 284 ? -20.990 5.078 19.069 1.00 95.50 284 ILE A C 1
ATOM 2214 O O . ILE A 1 284 ? -19.984 5.780 19.000 1.00 95.50 284 ILE A O 1
ATOM 2218 N N . GLY A 1 285 ? -21.533 4.522 17.981 1.00 95.25 285 GLY A N 1
ATOM 2219 C CA . GLY A 1 285 ? -20.979 4.712 16.640 1.00 95.25 285 GLY A CA 1
ATOM 2220 C C . GLY A 1 285 ? -20.920 6.185 16.222 1.00 95.25 285 GLY A C 1
ATOM 2221 O O . GLY A 1 285 ? -19.937 6.625 15.627 1.00 95.25 285 GLY A O 1
ATOM 2222 N N . SER A 1 286 ? -21.931 6.980 16.582 1.00 93.88 286 SER A N 1
ATOM 2223 C CA . SER A 1 286 ? -21.944 8.426 16.320 1.00 93.88 286 SER A CA 1
ATOM 2224 C C . SER A 1 286 ? -20.911 9.175 17.162 1.00 93.88 286 SER A C 1
ATOM 2226 O O . SER A 1 286 ? -20.260 10.090 16.662 1.00 93.88 286 SER A O 1
ATOM 2228 N N . GLN A 1 287 ? -20.700 8.759 18.412 1.00 95.00 287 GLN A N 1
ATOM 2229 C CA . GLN A 1 287 ? -19.662 9.339 19.267 1.00 95.00 287 GLN A CA 1
ATOM 2230 C C . GLN A 1 287 ? -18.248 9.006 18.774 1.00 95.00 287 GLN A C 1
ATOM 2232 O O . GLN A 1 287 ? -17.385 9.881 18.790 1.00 95.00 287 GLN A O 1
ATOM 2237 N N . LEU A 1 288 ? -18.013 7.792 18.265 1.00 95.50 288 LEU A N 1
ATOM 2238 C CA . LEU A 1 288 ? -16.750 7.442 17.607 1.00 95.50 288 LEU A CA 1
ATOM 2239 C C . LEU A 1 288 ? -16.514 8.289 16.352 1.00 95.50 288 LEU A C 1
ATOM 2241 O O . LEU A 1 288 ? -15.430 8.845 16.188 1.00 95.50 288 LEU A O 1
ATOM 2245 N N . ARG A 1 289 ? -17.532 8.458 15.497 1.00 93.44 289 ARG A N 1
ATOM 2246 C CA . ARG A 1 289 ? -17.424 9.347 14.327 1.00 93.44 289 ARG A CA 1
ATOM 2247 C C . ARG A 1 289 ? -17.070 10.775 14.720 1.00 93.44 289 ARG A C 1
ATOM 2249 O O . ARG A 1 289 ? -16.180 11.363 14.114 1.00 93.44 289 ARG A O 1
ATOM 2256 N N . PHE A 1 290 ? -17.705 11.300 15.765 1.00 92.50 290 PHE A N 1
ATOM 2257 C CA . PHE A 1 290 ? -17.381 12.616 16.311 1.00 92.50 290 PHE A CA 1
ATOM 2258 C C . PHE A 1 290 ? -15.922 12.700 16.789 1.00 92.50 290 PHE A C 1
ATOM 2260 O O . PHE A 1 290 ? -15.186 13.584 16.355 1.00 92.50 290 PHE A O 1
ATOM 2267 N N . LEU A 1 291 ? -15.486 11.754 17.627 1.00 93.69 291 LEU A N 1
ATOM 2268 C CA . LEU A 1 291 ? -14.140 11.732 18.206 1.00 93.69 291 LEU A CA 1
ATOM 2269 C C . LEU A 1 291 ? -13.041 11.665 17.142 1.00 93.69 291 LEU A C 1
ATOM 2271 O O . LEU A 1 291 ? -12.036 12.361 17.254 1.00 93.69 291 LEU A O 1
ATOM 2275 N N . PHE A 1 292 ? -13.224 10.865 16.095 1.00 93.38 292 PHE A N 1
ATOM 2276 C CA . PHE A 1 292 ? -12.202 10.662 15.065 1.00 93.38 292 PHE A CA 1
ATOM 2277 C C . PHE A 1 292 ? -12.420 11.498 13.802 1.00 93.38 292 PHE A C 1
ATOM 2279 O O . PHE A 1 292 ? -11.651 11.370 12.855 1.00 93.38 292 PHE A O 1
ATOM 2286 N N . LYS A 1 293 ? -13.437 12.374 13.787 1.00 85.25 293 LYS A N 1
ATOM 2287 C CA . LYS A 1 293 ? -13.866 13.136 12.599 1.00 85.25 293 LYS A CA 1
ATOM 2288 C C . LYS A 1 293 ? -14.117 12.227 11.387 1.00 85.25 293 LYS A C 1
ATOM 2290 O O . LYS A 1 293 ? -13.838 12.604 10.251 1.00 85.25 293 LYS A O 1
ATOM 2295 N N . SER A 1 294 ? -14.628 11.026 11.649 1.00 74.12 294 SER A N 1
ATOM 2296 C CA . SER A 1 294 ? -14.880 10.023 10.621 1.00 74.12 294 SER A CA 1
ATOM 2297 C C . SER A 1 294 ? -16.164 10.349 9.868 1.00 74.12 294 SER A C 1
ATOM 2299 O O . SER A 1 294 ? -17.186 10.676 10.482 1.00 74.12 294 SER A O 1
ATOM 2301 N N . SER A 1 295 ? -16.099 10.291 8.536 1.00 62.25 295 SER A N 1
ATOM 2302 C CA . SER A 1 295 ? -17.275 10.516 7.689 1.00 62.25 295 SER A CA 1
ATOM 2303 C C . SER A 1 295 ? -18.288 9.369 7.862 1.00 62.25 295 SER A C 1
ATOM 2305 O O . SER A 1 295 ? -17.878 8.248 8.172 1.00 62.25 295 SER A O 1
ATOM 2307 N N . PRO A 1 296 ? -19.602 9.641 7.736 1.00 48.66 296 PRO A N 1
ATOM 2308 C CA . PRO A 1 296 ? -20.645 8.626 7.885 1.00 48.66 296 PRO A CA 1
ATOM 2309 C C . PRO A 1 296 ? -20.505 7.449 6.916 1.00 48.66 296 PRO A C 1
ATOM 2311 O O . PRO A 1 296 ? -20.104 7.671 5.751 1.00 48.66 296 PRO A O 1
#

Mean predicted aligned error: 4.98 Å

pLDDT: mean 93.56, std 6.26, range [48.66, 98.69]

Solvent-accessible surface area (backbone atoms only — not comparable to full-atom values): 16294 Å² total; per-residue (Å²): 119,55,74,56,76,92,47,72,44,46,72,88,70,62,72,71,46,78,46,95,87,76,39,32,34,68,52,74,90,51,93,57,72,36,66,66,62,52,50,52,53,50,51,51,51,51,53,56,31,53,78,69,77,45,52,72,67,58,53,51,49,51,49,26,20,61,67,18,47,69,42,71,51,77,48,47,50,32,34,70,66,72,65,18,41,55,43,53,50,46,34,55,52,45,46,70,75,59,60,71,66,53,53,64,90,30,47,48,78,45,77,48,57,58,73,45,41,91,43,80,78,37,67,76,87,46,69,70,52,46,64,75,28,53,38,41,34,39,34,32,59,76,61,24,38,40,35,44,31,67,47,93,89,49,34,29,42,38,37,40,32,36,23,48,44,70,52,63,36,84,84,48,49,71,67,59,53,50,52,51,47,55,52,35,47,52,51,36,52,50,37,45,53,39,42,52,50,58,49,33,52,65,67,79,46,80,66,50,77,33,30,68,47,30,38,56,85,35,39,48,68,55,34,34,44,38,51,76,42,51,51,55,52,51,51,54,43,45,74,74,66,52,52,51,85,81,40,47,70,58,50,50,63,70,37,52,86,51,43,85,66,30,49,68,40,40,19,53,13,53,51,43,37,63,73,38,94,82,37,65,59,72,68,61,44,50,38,51,28,62,71,34,70,36,77,133

Foldseek 3Di:
DDDFPPDDDDLVRDAWDDDPVGFIDGHSVDPGGDVVVVVVVVVVVCVVCVVVVHDPVVVVLLVCLAANDKDKDKFKAAADDPVLLVLLVLLLVVCVVPPDQDFLNWGFPDKDQQCPLPDRVHDQDDVVSVLVRSKIKTATPQGKIWIWHQDPPGSMIMIMIMHTGGNNHSPDDPVNSVVSVVVRVVVRVSRVLRVVQVSCVSVPDDADSLLSQQASLFHPVVSRCVRVPVVVVLLVCVVVVDALVNCLVVNCVSQVNRDPLSLQRSLSSLVVCCVDPNHDDPVVNVSSCVNSVHDD

Nearest PDB structures (foldseek):
  7s77-assembly1_A  TM=6.169E-01  e=4.740E-06  Homo sapiens
  6y8z-assembly1_A  TM=6.374E-01  e=2.139E-05  Clupea harengus
  5tr2-assembly1_A  TM=5.823E-01  e=3.343E-05  Homo sapiens
  4hjh-assembly2_B  TM=4.977E-01  e=1.006E-03  Brucella melitensis bv. 1 str. 16M
  4hjh-assembly1_A  TM=4.979E-01  e=1.064E-03  Brucella melitensis bv. 1 str. 16M

Radius of gyration: 22.93 Å; Cα contacts (8 Å, |Δi|>4): 424; chains: 1; bounding box: 55×43×60 Å

Secondary structure (DSSP, 8-state):
-EEETTEEE-GGG---EEETTTEEE--TT--S--HHHHHHHHHHHHHHHHHTT--HHHHHHHHHHHH--EEEEEEEEE--HHHHHHHHHHHHHHHHHS--SEETTEEEEEEEETT-TTSTT-S--SHHHHHHT--EEEEETTTEEEEEEE-SSSSEEEEEEEEEPPP--TT--HHHHHHHHHHHHHHHHHHHHHHHHHHHHTTT----TTGGGS-TTS-HHHHHHIIIIIHHHHHHHHHTT--HHHHHHHHHHHHGGG-TTHHHHHHHHHHHHHTSTTPPPHHHHHHHHHHHT---

Sequence (296 aa):
NGRYRELASTPEGFVIGIEESHGYLLVPGIRDKDAAGAALLLAEIASRLKAQGKSFSEHLDDIYREFGYVRNFLVSTVMLGATGFARMRRIQESLRRDPPRSIGGRAVTLTEDRWVETGPLGKIVSETDRMSRDLLTFRLEGDARIILRPSGTESKNKIYVEVCGKPAGKSASPQALAGERERIDTQARALGRAFTKEMLRRVDVVVEDHALEISDLVALEHKQEFGDRLLPELLERLKRGEKGKDLDAWLDARLKPYGADARLLVEPAVAAFLRGPQAPGPEIGSQLRFLFKSSP